Protein 6VJV (pdb70)

B-factor: mean 33.98, std 18.19, range [11.18, 108.9]

Radius of gyration: 18.55 Å; Cα contacts (8 Å, |Δi|>4): 510; chains: 2; bounding box: 30×31×53 Å

Structure (mmCIF, N/CA/C/O backbone):
data_6VJV
#
_entry.id   6VJV
#
_cell.length_a   52.619
_cell.length_b   31.446
_cell.length_c   61.288
_cell.angle_alpha   90.000
_cell.angle_beta   92.480
_cell.angle_gamma   90.000
#
_symmetry.space_group_name_H-M   'P 1 21 1'
#
loop_
_entity.id
_entity.type
_entity.pdbx_description
1 polymer Ferredoxin
2 non-polymer 'FE2/S2 (INORGANIC) CLUSTER'
3 non-polymer 'ACETATE ION'
4 non-polymer 'ZINC ION'
5 water water
#
loop_
_atom_site.group_PDB
_atom_site.id
_atom_site.type_symbol
_atom_site.label_atom_id
_atom_site.label_alt_id
_atom_site.label_comp_id
_atom_site.label_asym_id
_atom_site.label_entity_id
_atom_site.label_seq_id
_atom_site.pdbx_PDB_ins_code
_atom_site.Cartn_x
_atom_site.Cartn_y
_atom_site.Cartn_z
_atom_site.occupancy
_atom_site.B_iso_or_equiv
_atom_site.auth_seq_id
_atom_site.auth_comp_id
_atom_site.auth_asym_id
_atom_site.auth_atom_id
_atom_site.pdbx_PDB_model_num
ATOM 1 N N . ALA A 1 1 ? 31.050 9.558 -2.135 1.00 28.61 2 ALA A N 1
ATOM 2 C CA . ALA A 1 1 ? 29.778 9.178 -1.576 1.00 29.48 2 ALA A CA 1
ATOM 3 C C . ALA A 1 1 ? 29.328 10.190 -0.530 1.00 22.69 2 ALA A C 1
ATOM 4 O O . ALA A 1 1 ? 30.158 10.997 0.024 1.00 23.91 2 ALA A O 1
ATOM 10 N N . TYR A 1 2 ? 27.996 10.194 -0.235 1.00 17.80 3 TYR A N 1
ATOM 11 C CA . TYR A 1 2 ? 27.410 11.151 0.663 1.00 17.10 3 TYR A CA 1
ATOM 12 C C . TYR A 1 2 ? 26.766 10.433 1.844 1.00 18.37 3 TYR A C 1
ATOM 13 O O . TYR A 1 2 ? 26.282 9.315 1.704 1.00 18.36 3 TYR A O 1
ATOM 31 N N . SER A 1 3 ? 26.780 11.092 3.001 1.00 14.40 4 SER A N 1
ATOM 32 C CA . SER A 1 3 ? 26.136 10.649 4.235 1.00 17.17 4 SER A CA 1
ATOM 33 C C . SER A 1 3 ? 24.729 11.212 4.291 1.00 16.06 4 SER A C 1
ATOM 34 O O . SER A 1 3 ? 24.550 12.433 4.453 1.00 20.40 4 SER A O 1
ATOM 42 N N . ILE A 1 4 ? 23.758 10.328 4.326 1.00 16.49 5 ILE A N 1
ATOM 43 C CA . ILE A 1 4 ? 22.340 10.700 4.438 1.00 14.63 5 ILE A CA 1
ATOM 44 C C . ILE A 1 4 ? 21.834 10.312 5.820 1.00 14.20 5 ILE A C 1
ATOM 45 O O . ILE A 1 4 ? 21.764 9.108 6.142 1.00 16.35 5 ILE A O 1
ATOM 61 N N . THR A 1 5 ? 21.609 11.314 6.643 1.00 12.04 6 THR A N 1
ATOM 62 C CA . THR A 1 5 ? 21.069 11.096 7.983 1.00 12.33 6 THR A CA 1
ATOM 63 C C . THR A 1 5 ? 19.564 11.049 7.857 1.00 15.67 6 THR A C 1
ATOM 64 O O . THR A 1 5 ? 18.946 12.046 7.549 1.00 15.49 6 THR A O 1
ATOM 75 N N . LEU A 1 6 ? 18.975 9.887 8.096 1.00 14.03 7 LEU A N 1
ATOM 76 C CA . LEU A 1 6 ? 17.547 9.691 8.020 1.00 12.22 7 LEU A CA 1
ATOM 77 C C . LEU A 1 6 ? 16.967 9.726 9.413 1.00 17.66 7 LEU A C 1
ATOM 78 O O . LEU A 1 6 ? 17.399 8.960 10.249 1.00 17.44 7 LEU A O 1
ATOM 94 N N . ARG A 1 7 ? 16.009 10.629 9.660 1.00 14.33 8 ARG A N 1
ATOM 95 C CA . ARG A 1 7 ? 15.386 10.799 10.932 1.00 12.75 8 ARG A CA 1
ATOM 96 C C . ARG A 1 7 ? 13.878 10.501 10.797 1.00 16.06 8 ARG A C 1
ATOM 97 O O . ARG A 1 7 ? 13.274 11.007 9.850 1.00 15.79 8 ARG A O 1
ATOM 118 N N . SER A 1 8 ? 13.353 9.710 11.669 1.00 14.38 9 SER A N 1
ATOM 119 C CA . SER A 1 8 ? 11.953 9.392 11.627 1.00 13.15 9 SER A CA 1
ATOM 120 C C . SER A 1 8 ? 11.171 10.220 12.633 1.00 15.14 9 SER A C 1
ATOM 121 O O . SER A 1 8 ? 11.720 10.648 13.668 1.00 17.56 9 SER A O 1
ATOM 129 N N . PRO A 1 9 ? 9.838 10.321 12.463 1.00 16.34 10 PRO A N 1
ATOM 130 C CA . PRO A 1 9 ? 9.061 11.092 13.462 1.00 15.61 10 PRO A CA 1
ATOM 131 C C . PRO A 1 9 ? 9.045 10.453 14.835 1.00 16.65 10 PRO A C 1
ATOM 132 O O . PRO A 1 9 ? 8.671 11.128 15.787 1.00 21.31 10 PRO A O 1
ATOM 143 N N . ASP A 1 10 ? 9.290 9.152 14.938 1.00 17.39 11 ASP A N 1
ATOM 144 C CA . ASP A 1 10 ? 9.408 8.445 16.212 1.00 19.49 11 ASP A CA 1
ATOM 145 C C . ASP A 1 10 ? 10.829 8.520 16.801 1.00 19.77 11 ASP A C 1
ATOM 146 O O . ASP A 1 10 ? 11.107 7.846 17.818 1.00 21.90 11 ASP A O 1
ATOM 155 N N . GLY A 1 11 ? 11.698 9.318 16.216 1.00 17.34 12 GLY A N 1
ATOM 156 C CA . GLY A 1 11 ? 12.963 9.579 16.895 1.00 19.73 12 GLY A CA 1
ATOM 157 C C . GLY A 1 11 ? 14.111 8.666 16.529 1.00 22.68 12 GLY A C 1
ATOM 158 O O . GLY A 1 11 ? 15.177 8.720 17.176 1.00 20.97 12 GLY A O 1
ATOM 162 N N . ALA A 1 12 ? 13.921 7.780 15.566 1.00 17.14 13 ALA A N 1
ATOM 163 C CA . ALA A 1 12 ? 15.034 6.968 15.095 1.00 18.80 13 ALA A CA 1
ATOM 164 C C . ALA A 1 12 ? 15.941 7.808 14.211 1.00 15.75 13 ALA A C 1
ATOM 165 O O . ALA A 1 12 ? 15.488 8.697 13.466 1.00 19.42 13 ALA A O 1
ATOM 172 N N . GLU A 1 13 ? 17.223 7.510 14.252 1.00 17.19 14 GLU A N 1
ATOM 173 C CA . GLU A 1 13 ? 18.180 8.166 13.359 1.00 16.03 14 GLU A CA 1
ATOM 174 C C . GLU A 1 13 ? 19.185 7.128 12.863 1.00 15.69 14 GLU A C 1
ATOM 175 O O . GLU A 1 13 ? 19.706 6.328 13.645 1.00 21.57 14 GLU A O 1
ATOM 187 N N . GLU A 1 14 ? 19.367 7.117 11.556 1.00 15.44 15 GLU A N 1
ATOM 188 C CA . GLU A 1 14 ? 20.296 6.172 10.923 1.00 16.68 15 GLU A CA 1
ATOM 189 C C . GLU A 1 14 ? 21.041 6.958 9.859 1.00 18.98 15 GLU A C 1
ATOM 190 O O . GLU A 1 14 ? 20.418 7.719 9.115 1.00 20.56 15 GLU A O 1
ATOM 202 N N . VAL A 1 15 ? 22.341 6.695 9.696 1.00 17.13 16 VAL A N 1
ATOM 203 C CA . VAL A 1 15 ? 23.133 7.291 8.614 1.00 16.24 16 VAL A CA 1
ATOM 204 C C . VAL A 1 15 ? 23.416 6.248 7.542 1.00 20.94 16 VAL A C 1
ATOM 205 O O . VAL A 1 15 ? 23.952 5.171 7.821 1.00 22.17 16 VAL A O 1
ATOM 218 N N . VAL A 1 16 ? 22.984 6.562 6.323 1.00 17.81 17 VAL A N 1
ATOM 219 C CA . VAL A 1 16 ? 23.085 5.685 5.171 1.00 17.20 17 VAL A CA 1
ATOM 220 C C . VAL A 1 16 ? 24.039 6.343 4.187 1.00 16.37 17 VAL A C 1
ATOM 221 O O . VAL A 1 16 ? 23.964 7.565 3.967 1.00 16.29 17 VAL A O 1
ATOM 234 N N . GLN A 1 17 ? 24.942 5.543 3.628 1.00 16.90 18 GLN A N 1
ATOM 235 C CA . GLN A 1 17 ? 25.856 6.063 2.621 1.00 13.54 18 GLN A CA 1
ATOM 236 C C . GLN A 1 17 ? 25.175 5.896 1.265 1.00 11.71 18 GLN A C 1
ATOM 237 O O . GLN A 1 17 ? 24.595 4.847 0.988 1.00 13.39 18 GLN A O 1
ATOM 251 N N . CYS A 1 18 ? 25.326 6.897 0.397 1.00 14.57 19 CYS A N 1
ATOM 252 C CA . CYS A 1 18 ? 24.675 6.848 -0.907 1.00 14.22 19 CYS A CA 1
ATOM 253 C C . CYS A 1 18 ? 25.466 7.632 -1.944 1.00 14.24 19 CYS A C 1
ATOM 254 O O . CYS A 1 18 ? 25.873 8.762 -1.691 1.00 15.42 19 CYS A O 1
ATOM 262 N N . GLU A 1 19 ? 25.575 7.098 -3.159 1.00 16.71 20 GLU A N 1
ATOM 263 C CA . GLU A 1 19 ? 26.306 7.762 -4.206 1.00 18.66 20 GLU A CA 1
ATOM 264 C C . GLU A 1 19 ? 25.440 8.772 -4.952 1.00 18.74 20 GLU A C 1
ATOM 265 O O . GLU A 1 19 ? 24.185 8.727 -4.864 1.00 17.50 20 GLU A O 1
ATOM 277 N N A GLU A 1 20 ? 26.128 9.641 -5.709 0.42 20.87 21 GLU A N 1
ATOM 278 N N B GLU A 1 20 ? 26.102 9.662 -5.704 0.58 20.86 21 GLU A N 1
ATOM 279 C CA A GLU A 1 20 ? 25.497 10.741 -6.455 0.42 22.06 21 GLU A CA 1
ATOM 280 C CA B GLU A 1 20 ? 25.375 10.759 -6.380 0.58 21.90 21 GLU A CA 1
ATOM 281 C C A GLU A 1 20 ? 24.441 10.237 -7.441 0.42 22.32 21 GLU A C 1
ATOM 282 C C B GLU A 1 20 ? 24.425 10.249 -7.470 0.58 22.49 21 GLU A C 1
ATOM 283 O O A GLU A 1 20 ? 23.472 10.954 -7.744 0.42 22.39 21 GLU A O 1
ATOM 284 O O B GLU A 1 20 ? 23.515 10.989 -7.878 0.58 22.50 21 GLU A O 1
ATOM 307 N N . ASP A 1 21 ? 24.615 9.031 -7.962 1.00 20.85 22 ASP A N 1
ATOM 308 C CA . ASP A 1 21 ? 23.748 8.485 -8.997 1.00 20.92 22 ASP A CA 1
ATOM 309 C C . ASP A 1 21 ? 22.927 7.323 -8.468 1.00 18.88 22 ASP A C 1
ATOM 310 O O . ASP A 1 21 ? 22.444 6.490 -9.262 1.00 20.66 22 ASP A O 1
ATOM 319 N N . GLN A 1 22 ? 22.740 7.260 -7.136 1.00 17.27 23 GLN A N 1
ATOM 320 C CA . GLN A 1 22 ? 22.064 6.186 -6.478 1.00 15.81 23 GLN A CA 1
ATOM 321 C C . GLN A 1 22 ? 20.817 6.762 -5.776 1.00 15.04 23 GLN A C 1
ATOM 322 O O . GLN A 1 22 ? 20.892 7.834 -5.184 1.00 15.21 23 GLN A O 1
ATOM 336 N N . TYR A 1 23 ? 19.714 6.037 -5.857 1.00 14.66 24 TYR A N 1
ATOM 337 C CA . TYR A 1 23 ? 18.496 6.541 -5.224 1.00 14.40 24 TYR A CA 1
ATOM 338 C C . TYR A 1 23 ? 18.530 6.396 -3.716 1.00 13.56 24 TYR A C 1
ATOM 339 O O . TYR A 1 23 ? 19.008 5.370 -3.179 1.00 13.08 24 TYR A O 1
ATOM 357 N N . ILE A 1 24 ? 18.028 7.423 -3.055 1.00 14.99 25 ILE A N 1
ATOM 358 C CA . ILE A 1 24 ? 18.028 7.447 -1.573 1.00 13.61 25 ILE A CA 1
ATOM 359 C C . ILE A 1 24 ? 17.300 6.230 -1.013 1.00 14.71 25 ILE A C 1
ATOM 360 O O . ILE A 1 24 ? 17.769 5.565 -0.100 1.00 14.27 25 ILE A O 1
ATOM 376 N N . LEU A 1 25 ? 16.064 5.948 -1.510 1.00 14.43 26 LEU A N 1
ATOM 377 C CA . LEU A 1 25 ? 15.335 4.797 -0.995 1.00 14.64 26 LEU A CA 1
ATOM 378 C C . LEU A 1 25 ? 16.075 3.500 -1.173 1.00 13.92 26 LEU A C 1
ATOM 379 O O . LEU A 1 25 ? 16.097 2.668 -0.270 1.00 14.18 26 LEU A O 1
ATOM 395 N N . GLU A 1 26 ? 16.667 3.272 -2.360 1.00 16.50 27 GLU A N 1
ATOM 396 C CA . GLU A 1 26 ? 17.430 2.054 -2.610 1.00 16.84 27 GLU A CA 1
ATOM 397 C C . GLU A 1 26 ? 18.575 1.923 -1.610 1.00 13.34 27 GLU A C 1
ATOM 398 O O . GLU A 1 26 ? 18.796 0.851 -1.054 1.00 14.34 27 GLU A O 1
ATOM 410 N N . ALA A 1 27 ? 19.261 3.015 -1.358 1.00 13.94 28 ALA A N 1
ATOM 411 C CA . ALA A 1 27 ? 20.393 2.986 -0.426 1.00 14.30 28 ALA A CA 1
ATOM 412 C C . ALA A 1 27 ? 19.924 2.643 0.971 1.00 17.56 28 ALA A C 1
ATOM 413 O O . ALA A 1 27 ? 20.536 1.812 1.660 1.00 18.52 28 ALA A O 1
ATOM 420 N N . ALA A 1 28 ? 18.833 3.246 1.397 1.00 18.92 29 ALA A N 1
ATOM 421 C CA . ALA A 1 28 ? 18.249 2.991 2.727 1.00 14.77 29 ALA A CA 1
ATOM 422 C C . ALA A 1 28 ? 17.847 1.547 2.872 1.00 15.73 29 ALA A C 1
ATOM 423 O O . ALA A 1 28 ? 18.031 0.942 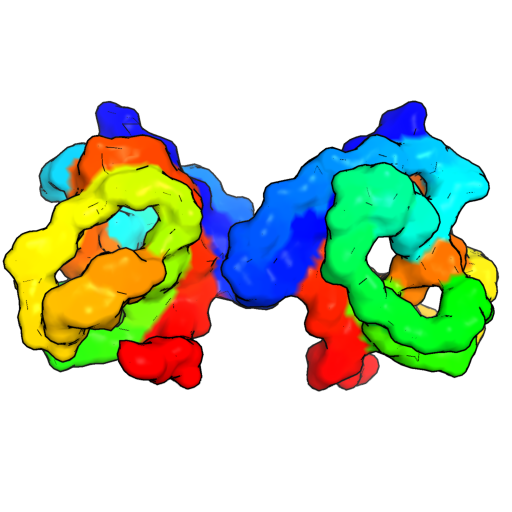3.926 1.00 18.52 29 ALA A O 1
ATOM 430 N N . GLU A 1 29 ? 17.189 0.992 1.832 1.00 15.86 30 GLU A N 1
ATOM 431 C CA . GLU A 1 29 ? 16.752 -0.395 1.871 1.00 17.52 30 GLU A CA 1
ATOM 432 C C . GLU A 1 29 ? 17.922 -1.377 1.904 1.00 20.74 30 GLU A C 1
ATOM 433 O O . GLU A 1 29 ? 17.836 -2.365 2.629 1.00 20.67 30 GLU A O 1
ATOM 445 N N . ASP A 1 30 ? 19.022 -1.075 1.180 1.00 16.90 31 ASP A N 1
ATOM 446 C CA . ASP A 1 30 ? 20.253 -1.875 1.283 1.00 16.97 31 ASP A CA 1
ATOM 447 C C . ASP A 1 30 ? 20.722 -1.947 2.727 1.00 18.40 31 ASP A C 1
ATOM 448 O O . ASP A 1 30 ? 21.177 -3.006 3.189 1.00 23.26 31 ASP A O 1
ATOM 457 N N . ALA A 1 31 ? 20.640 -0.820 3.433 1.00 18.82 32 ALA A N 1
ATOM 458 C CA . ALA A 1 31 ? 21.031 -0.694 4.837 1.00 20.03 32 ALA A CA 1
ATOM 459 C C . ALA A 1 31 ? 20.061 -1.320 5.786 1.00 24.47 32 ALA A C 1
ATOM 460 O O . ALA A 1 31 ? 20.308 -1.303 7.008 1.00 26.41 32 ALA A O 1
ATOM 467 N N . GLY A 1 32 ? 18.969 -1.887 5.278 1.00 21.54 33 GLY A N 1
ATOM 468 C CA . GLY A 1 32 ? 18.060 -2.651 6.084 1.00 26.13 33 GLY A CA 1
ATOM 469 C C . GLY A 1 32 ? 16.916 -1.853 6.683 1.00 25.09 33 GLY A C 1
ATOM 470 O O . GLY A 1 32 ? 16.253 -2.329 7.615 1.00 30.26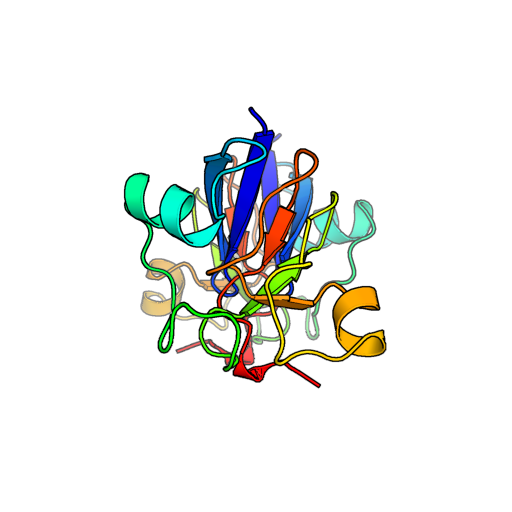 33 GLY A O 1
ATOM 474 N N . LEU A 1 33 ? 16.688 -0.640 6.220 1.00 20.55 34 LEU A N 1
ATOM 475 C CA . LEU A 1 33 ? 15.717 0.221 6.846 1.00 25.00 34 LEU A CA 1
ATOM 476 C C . LEU A 1 33 ? 14.348 -0.047 6.262 1.00 22.01 34 LEU A C 1
ATOM 477 O O . LEU A 1 33 ? 14.223 -0.364 5.066 1.00 25.54 34 LEU A O 1
ATOM 493 N N . ASP A 1 34 ? 13.334 0.141 7.087 1.00 24.05 35 ASP A N 1
ATOM 494 C CA . ASP A 1 34 ? 11.919 -0.050 6.731 1.00 26.13 35 ASP A CA 1
ATOM 495 C C . ASP A 1 34 ? 11.396 1.334 6.342 1.00 26.60 35 ASP A C 1
ATOM 496 O O . ASP A 1 34 ? 11.182 2.182 7.202 1.00 34.60 35 ASP A O 1
ATOM 505 N N . MET A 1 35 ? 11.250 1.573 5.045 1.00 25.93 36 MET A N 1
ATOM 506 C CA . MET A 1 35 ? 10.874 2.864 4.481 1.00 22.31 36 MET A CA 1
ATOM 507 C C . MET A 1 35 ? 9.599 2.691 3.688 1.00 26.77 36 MET A C 1
ATOM 508 O O . MET A 1 35 ? 9.465 1.673 3.024 1.00 23.91 36 MET A O 1
ATOM 522 N N . PRO A 1 36 ? 8.680 3.684 3.702 1.00 20.07 37 PRO A N 1
ATOM 523 C CA . PRO A 1 36 ? 7.433 3.585 2.924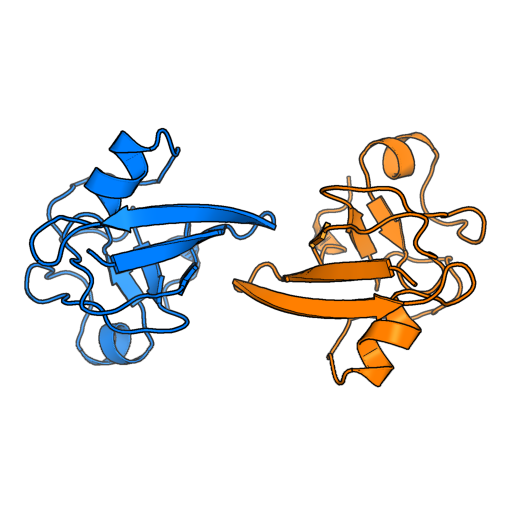 1.00 23.41 37 PRO A CA 1
ATOM 524 C C . PRO A 1 36 ? 7.674 3.838 1.435 1.00 20.74 37 PRO A C 1
ATOM 525 O O . PRO A 1 36 ? 8.546 4.601 1.045 1.00 16.90 37 PRO A O 1
ATOM 536 N N . SER A 1 37 ? 6.888 3.127 0.606 1.00 19.54 38 SER A N 1
ATOM 537 C CA . SER A 1 37 ? 6.899 3.371 -0.825 1.00 18.63 38 SER A CA 1
ATOM 538 C C . SER A 1 37 ? 5.684 2.675 -1.403 1.00 20.58 38 SER A C 1
ATOM 539 O O . SER A 1 37 ? 5.056 1.822 -0.759 1.00 22.77 38 SER A O 1
ATOM 547 N N . SER A 1 38 ? 5.404 3.032 -2.650 1.00 20.30 39 SER A N 1
ATOM 548 C CA . SER A 1 38 ? 4.391 2.361 -3.436 1.00 25.41 39 SER A CA 1
ATOM 549 C C . SER A 1 38 ? 4.836 2.275 -4.894 1.00 22.68 39 SER A C 1
ATOM 550 O O . SER A 1 38 ? 5.345 1.225 -5.327 1.00 26.18 39 SER A O 1
ATOM 558 N N . CYS A 1 39 ? 4.651 3.349 -5.675 1.00 22.05 40 CYS A N 1
ATOM 559 C CA . CYS A 1 39 ? 4.882 3.255 -7.132 1.00 24.53 40 CYS A CA 1
ATOM 560 C C . CYS A 1 39 ? 6.362 3.117 -7.493 1.00 22.55 40 CYS A C 1
ATOM 561 O O . CYS A 1 39 ? 6.696 2.563 -8.554 1.00 24.32 40 CYS A O 1
ATOM 568 N N . ARG A 1 40 ? 7.242 3.575 -6.611 1.00 20.52 41 ARG A N 1
ATOM 569 C CA . ARG A 1 40 ? 8.714 3.620 -6.851 1.00 21.39 41 ARG A CA 1
ATOM 570 C C . ARG A 1 40 ? 9.110 4.319 -8.152 1.00 23.54 41 ARG A C 1
ATOM 571 O O . ARG A 1 40 ? 10.208 4.081 -8.695 1.00 25.18 41 ARG A O 1
ATOM 592 N N . ALA A 1 41 ? 8.248 5.210 -8.644 1.00 21.22 42 ALA A N 1
ATOM 593 C CA . ALA A 1 41 ? 8.474 5.870 -9.918 1.00 22.95 42 ALA A CA 1
ATOM 594 C C . ALA A 1 41 ? 8.386 7.388 -9.835 1.00 22.30 42 ALA A C 1
ATOM 595 O O . ALA A 1 41 ? 8.319 8.036 -10.896 1.00 27.13 42 ALA A O 1
ATOM 602 N N . GLY A 1 42 ? 8.254 7.952 -8.672 1.00 20.30 43 GLY A N 1
ATOM 603 C CA . GLY A 1 42 ? 8.153 9.398 -8.543 1.00 19.92 43 GLY A CA 1
ATOM 604 C C . GLY A 1 42 ? 6.819 10.004 -8.854 1.00 24.60 43 GLY A C 1
ATOM 605 O O . GLY A 1 42 ? 6.762 11.219 -9.088 1.00 24.13 43 GLY A O 1
ATOM 609 N N . ALA A 1 43 ? 5.756 9.182 -8.903 1.00 22.53 44 ALA A N 1
ATOM 610 C CA . ALA A 1 43 ? 4.425 9.593 -9.297 1.00 25.04 44 ALA A CA 1
ATOM 611 C C . ALA A 1 43 ? 3.374 9.444 -8.193 1.00 24.57 44 ALA A C 1
ATOM 612 O O . ALA A 1 43 ? 2.182 9.464 -8.490 1.00 27.15 44 ALA A O 1
ATOM 619 N N . CYS A 1 44 ? 3.769 9.264 -6.940 1.00 21.98 45 CYS A N 1
ATOM 620 C CA . CYS A 1 44 ? 2.815 9.254 -5.862 1.00 22.52 45 CYS A CA 1
ATOM 621 C C . CYS A 1 44 ? 3.461 10.015 -4.716 1.00 24.31 45 CYS A C 1
ATOM 622 O O . CYS A 1 44 ? 4.372 10.829 -4.918 1.00 23.46 45 CYS A O 1
ATOM 629 N N . SER A 1 45 ? 2.959 9.840 -3.513 1.00 24.15 46 SER A N 1
ATOM 630 C CA . SER A 1 45 ? 3.621 10.502 -2.396 1.00 24.29 46 SER A CA 1
ATOM 631 C C . SER A 1 45 ? 4.079 9.547 -1.317 1.00 22.89 46 SER A C 1
ATOM 632 O O . SER A 1 45 ? 4.448 10.013 -0.242 1.00 18.67 46 SER A O 1
ATOM 640 N N . ALA A 1 46 ? 4.025 8.248 -1.555 1.00 17.32 47 ALA A N 1
ATOM 641 C CA . ALA A 1 46 ? 4.127 7.277 -0.452 1.00 17.56 47 ALA A CA 1
ATOM 642 C C . ALA A 1 46 ? 5.530 7.272 0.186 1.00 16.63 47 ALA A C 1
ATOM 643 O O . ALA A 1 46 ? 5.637 7.118 1.432 1.00 16.17 47 ALA A O 1
ATOM 650 N N . CYS A 1 47 ? 6.546 7.589 -0.572 1.00 17.03 48 CYS A N 1
ATOM 651 C CA . CYS A 1 47 ? 7.918 7.522 -0.082 1.00 13.28 48 CYS A CA 1
ATOM 652 C C . CYS A 1 47 ? 8.403 8.858 0.433 1.00 15.75 48 CYS A C 1
ATOM 653 O O . CYS A 1 47 ? 9.615 9.026 0.714 1.00 14.43 48 CYS A O 1
ATOM 660 N N . LEU A 1 48 ? 7.534 9.826 0.552 1.00 12.54 49 LEU A N 1
ATOM 661 C CA . LEU A 1 48 ? 7.910 11.222 0.810 1.00 12.99 49 LEU A CA 1
ATOM 662 C C . LEU A 1 48 ? 8.802 11.333 2.050 1.00 11.33 49 LEU A C 1
ATOM 663 O O . LEU A 1 48 ? 8.467 10.819 3.136 1.00 13.81 49 LEU A O 1
ATOM 679 N N . GLY A 1 49 ? 9.862 12.133 1.870 1.00 13.45 50 GLY A N 1
ATOM 680 C CA . GLY A 1 49 ? 10.594 12.699 3.008 1.00 13.25 50 GLY A CA 1
ATOM 681 C C . GLY A 1 49 ? 10.704 14.194 2.863 1.00 11.18 50 GLY A C 1
ATOM 682 O O . GLY A 1 49 ? 10.225 14.800 1.907 1.00 15.74 50 GLY A O 1
ATOM 686 N N . LYS A 1 50 ? 11.302 14.824 3.910 1.00 15.23 51 LYS A N 1
ATOM 687 C CA . LYS A 1 50 ? 11.521 16.261 3.917 1.00 14.81 51 LYS A CA 1
ATOM 688 C C . LYS A 1 50 ? 13.029 16.467 4.109 1.00 15.47 51 LYS A C 1
ATOM 689 O O . LYS A 1 50 ? 13.607 16.017 5.111 1.00 17.04 51 LYS A O 1
ATOM 708 N N . VAL A 1 51 ? 13.629 17.164 3.168 1.00 14.22 52 VAL A N 1
ATOM 709 C CA . VAL A 1 51 ? 15.078 17.479 3.290 1.00 16.04 52 VAL A CA 1
ATOM 710 C C . VAL A 1 51 ? 15.212 18.647 4.249 1.00 15.90 52 VAL A C 1
ATOM 711 O O . VAL A 1 51 ? 14.781 19.754 3.938 1.00 17.57 52 VAL A O 1
ATOM 724 N N . LEU A 1 52 ? 15.869 18.417 5.385 1.00 13.58 53 LEU A N 1
ATOM 725 C CA . LEU A 1 52 ? 16.077 19.423 6.391 1.00 17.05 53 LEU A CA 1
ATOM 726 C C . LEU A 1 52 ? 17.416 20.141 6.267 1.00 18.84 53 LEU A C 1
ATOM 727 O O . LEU A 1 52 ? 17.539 21.303 6.687 1.00 20.08 53 LEU A O 1
ATOM 743 N N . GLU A 1 53 ? 18.432 19.466 5.743 1.00 15.88 54 GLU A N 1
ATOM 744 C CA . GLU A 1 53 ? 19.753 19.994 5.484 1.00 19.81 54 GLU A CA 1
ATOM 745 C C . GLU A 1 53 ? 20.346 19.300 4.259 1.00 20.69 54 GLU A C 1
ATOM 746 O O . GLU A 1 53 ? 20.120 18.109 4.054 1.00 16.45 54 GLU A O 1
ATOM 758 N N . GLY A 1 54 ? 21.199 20.019 3.535 1.00 22.93 55 GLY A N 1
ATOM 759 C CA . GLY A 1 54 ? 21.852 19.417 2.366 1.00 21.46 55 GLY A CA 1
ATOM 760 C C . GLY A 1 54 ? 21.012 19.648 1.139 1.00 19.11 55 GLY A C 1
ATOM 761 O O . GLY A 1 54 ? 20.085 20.460 1.119 1.00 23.03 55 GLY A O 1
ATOM 765 N N A SER A 1 55 ? 21.371 18.941 0.071 0.43 18.13 56 SER A N 1
ATOM 766 N N B SER A 1 55 ? 21.347 18.906 0.089 0.57 17.76 56 SER A N 1
ATOM 767 C CA A SER A 1 55 ? 20.822 19.191 -1.257 0.43 19.19 56 SER A CA 1
ATOM 768 C CA B SER A 1 55 ? 20.850 19.156 -1.259 0.57 19.26 56 SER A CA 1
ATOM 769 C C A SER A 1 55 ? 20.571 17.860 -1.954 0.43 20.07 56 SER A C 1
ATOM 770 C C B SER A 1 55 ? 20.554 17.820 -1.917 0.57 20.56 56 SER A C 1
ATOM 771 O O A SER A 1 55 ? 21.415 16.955 -1.884 0.43 18.89 56 SER A O 1
ATOM 772 O O B SER A 1 55 ? 21.347 16.872 -1.777 0.57 18.53 56 SER A O 1
ATOM 787 N N . VAL A 1 56 ? 19.400 17.738 -2.623 1.00 19.46 57 VAL A N 1
ATOM 788 C CA . VAL A 1 56 ? 19.039 16.499 -3.336 1.00 17.98 57 VAL A CA 1
ATOM 789 C C . VAL A 1 56 ? 18.623 16.834 -4.758 1.00 17.87 57 VAL A C 1
ATOM 790 O O . VAL A 1 56 ? 18.174 17.950 -5.057 1.00 21.02 57 VAL A O 1
ATOM 803 N N . ASN A 1 57 ? 18.864 15.875 -5.660 1.00 17.87 58 ASN A N 1
ATOM 804 C CA . ASN A 1 57 ? 18.462 15.967 -7.085 1.00 19.27 58 ASN A CA 1
ATOM 805 C C . ASN A 1 57 ? 17.082 15.317 -7.206 1.00 20.65 58 ASN A C 1
ATOM 806 O O . ASN A 1 57 ? 16.975 14.101 -7.113 1.00 18.06 58 ASN A O 1
ATOM 817 N N . ASN A 1 58 ? 16.042 16.109 -7.501 1.00 17.67 59 ASN A N 1
ATOM 818 C CA . ASN A 1 58 ? 14.684 15.603 -7.649 1.00 18.11 59 ASN A CA 1
ATOM 819 C C . ASN A 1 58 ? 14.240 15.546 -9.106 1.00 20.05 59 ASN A C 1
ATOM 820 O O . ASN A 1 58 ? 13.040 15.463 -9.350 1.00 21.04 59 ASN A O 1
ATOM 831 N N . GLU A 1 59 ? 15.186 15.557 -10.048 1.00 19.98 60 GLU 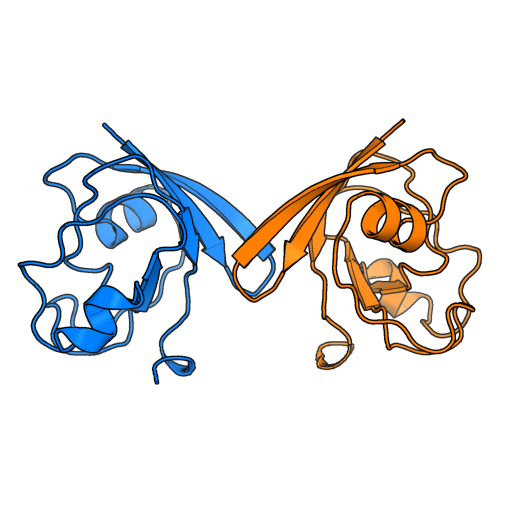A N 1
ATOM 832 C CA . GLU A 1 59 ? 14.794 15.757 -11.458 1.00 20.76 60 GLU A CA 1
ATOM 833 C C . GLU A 1 59 ? 13.951 14.630 -11.996 1.00 28.12 60 GLU A C 1
ATOM 834 O O . GLU A 1 59 ? 13.189 14.859 -12.961 1.00 27.89 60 GLU A O 1
ATOM 846 N N . GLU A 1 60 ? 14.033 13.429 -11.412 1.00 21.40 61 GLU A N 1
ATOM 847 C CA . GLU A 1 60 ? 13.302 12.294 -11.975 1.00 22.73 61 GLU A CA 1
ATOM 848 C C . GLU A 1 60 ? 11.851 12.225 -11.492 1.00 22.21 61 GLU A C 1
ATOM 849 O O . GLU A 1 60 ? 11.061 11.446 -12.048 1.00 27.23 61 GLU A O 1
ATOM 861 N N . GLN A 1 61 ? 11.459 13.038 -10.544 1.00 19.27 62 GLN A N 1
ATOM 862 C CA . GLN A 1 61 ? 10.133 12.924 -9.939 1.00 17.98 62 GLN A CA 1
ATOM 863 C C . GLN A 1 61 ? 9.166 13.760 -10.761 1.00 23.82 62 GLN A C 1
ATOM 864 O O . GLN A 1 61 ? 9.575 14.606 -11.543 1.00 23.53 62 GLN A O 1
ATOM 878 N N . SER A 1 62 ? 7.865 13.494 -10.581 1.00 20.73 63 SER A N 1
ATOM 879 C CA . SER A 1 62 ? 6.854 14.212 -11.316 1.00 22.72 63 SER A CA 1
ATOM 880 C C . SER A 1 62 ? 5.654 14.636 -10.461 1.00 26.38 63 SER A C 1
ATOM 881 O O . SER A 1 62 ? 4.881 15.468 -10.915 1.00 29.74 63 SER A O 1
ATOM 889 N N . PHE A 1 63 ? 5.480 14.134 -9.252 1.00 18.93 64 PHE A N 1
ATOM 890 C CA . PHE A 1 63 ? 4.258 14.373 -8.505 1.00 18.98 64 PHE A CA 1
ATOM 891 C C . PHE A 1 63 ? 4.234 15.715 -7.795 1.00 20.66 64 PHE A C 1
ATOM 892 O O . PHE A 1 63 ? 3.178 16.377 -7.720 1.00 22.63 64 PHE A O 1
ATOM 909 N N . LEU A 1 64 ? 5.364 16.107 -7.206 1.00 21.20 65 LEU A N 1
ATOM 910 C CA . LEU A 1 64 ? 5.475 17.360 -6.485 1.00 20.62 65 LEU A CA 1
ATOM 911 C C . LEU A 1 64 ? 5.672 18.504 -7.479 1.00 21.46 65 LEU A C 1
ATOM 912 O O . LEU A 1 64 ? 6.310 18.347 -8.534 1.00 20.26 65 LEU A O 1
ATOM 928 N N . ASP A 1 65 ? 5.146 19.665 -7.125 1.00 19.26 66 ASP A N 1
ATOM 929 C CA . ASP A 1 65 ? 5.318 20.842 -7.959 1.00 22.58 66 ASP A CA 1
ATOM 930 C C . ASP A 1 65 ? 6.541 21.629 -7.462 1.00 19.68 66 ASP A C 1
ATOM 931 O O . ASP A 1 65 ? 7.153 21.301 -6.425 1.00 18.49 66 ASP A O 1
ATOM 940 N N . ASP A 1 66 ? 6.800 22.748 -8.140 1.00 25.06 67 ASP A N 1
ATOM 941 C CA . ASP A 1 66 ? 8.044 23.467 -7.887 1.00 26.97 67 ASP A CA 1
ATOM 942 C C . ASP A 1 66 ? 8.064 24.078 -6.489 1.00 31.04 67 ASP A C 1
ATOM 943 O O . ASP A 1 66 ? 9.103 24.022 -5.804 1.00 25.11 67 ASP A O 1
ATOM 952 N N . ASP A 1 67 ? 6.921 24.562 -5.992 1.00 24.81 68 ASP A N 1
ATOM 953 C CA . ASP A 1 67 ? 6.899 25.171 -4.662 1.00 25.50 68 ASP A CA 1
ATOM 954 C C . ASP A 1 67 ? 7.065 24.097 -3.577 1.00 23.70 68 ASP A C 1
ATOM 955 O O . ASP A 1 67 ? 7.702 24.352 -2.551 1.00 23.14 68 ASP A O 1
ATOM 964 N N . GLN A 1 68 ? 6.543 22.881 -3.815 1.00 20.89 69 GLN A N 1
ATOM 965 C CA . GLN A 1 68 ? 6.709 21.804 -2.841 1.00 18.95 69 GLN A CA 1
ATOM 966 C C . GLN A 1 68 ? 8.176 21.396 -2.782 1.00 19.40 69 GLN A C 1
ATOM 967 O O . GLN A 1 68 ? 8.742 21.183 -1.682 1.00 18.98 69 GLN A O 1
ATOM 981 N N . LEU A 1 69 ? 8.807 21.279 -3.944 1.00 18.20 70 LEU A N 1
ATOM 982 C CA . LEU A 1 69 ? 10.231 20.937 -3.970 1.00 18.93 70 LEU A CA 1
ATOM 983 C C . LEU A 1 69 ? 11.028 21.988 -3.235 1.00 18.90 70 LEU A C 1
ATOM 984 O O . LEU A 1 69 ? 11.958 21.656 -2.500 1.00 22.21 70 LEU A O 1
ATOM 1000 N N . GLU A 1 70 ? 10.709 23.251 -3.430 1.00 21.01 71 GLU A N 1
ATOM 1001 C CA . GLU A 1 70 ? 11.449 24.319 -2.758 1.00 23.71 71 GLU A CA 1
ATOM 1002 C C . GLU A 1 70 ? 11.352 24.222 -1.234 1.00 25.86 71 GLU A C 1
ATOM 1003 O O . GLU A 1 70 ? 12.264 24.659 -0.520 1.00 26.97 71 GLU A O 1
ATOM 1015 N N . GLU A 1 71 ? 10.216 23.771 -0.716 1.00 22.07 72 GLU A N 1
ATOM 1016 C CA . GLU A 1 71 ? 10.044 23.639 0.739 1.00 22.59 72 GLU A CA 1
ATOM 1017 C C . GLU A 1 71 ? 10.873 22.493 1.291 1.00 20.94 72 GLU A C 1
ATOM 1018 O O . GLU A 1 71 ? 11.109 22.447 2.495 1.00 22.00 72 GLU A O 1
ATOM 1030 N N . GLY A 1 72 ? 11.354 21.601 0.441 1.00 19.01 73 GLY A N 1
ATOM 1031 C CA . GLY A 1 72 ? 12.199 20.486 0.862 1.00 17.99 73 GLY A CA 1
ATOM 1032 C C . GLY A 1 72 ? 11.569 19.128 0.701 1.00 16.02 73 GLY A C 1
ATOM 1033 O O . GLY A 1 72 ? 12.179 18.112 1.020 1.00 16.40 73 GLY A O 1
ATOM 1037 N N . TRP A 1 73 ? 10.301 19.065 0.310 1.00 15.45 74 TRP A N 1
ATOM 1038 C CA . TRP A 1 73 ? 9.657 17.806 0.085 1.00 15.23 74 TRP A CA 1
ATOM 1039 C C . TRP A 1 73 ? 10.406 17.063 -1.030 1.00 13.94 74 TRP A C 1
ATOM 1040 O O . TRP A 1 73 ? 10.783 17.648 -2.017 1.00 17.27 74 TRP A O 1
ATOM 1061 N N . SER A 1 74 ? 10.529 15.749 -0.878 1.00 15.98 75 SER A N 1
ATOM 1062 C CA . SER A 1 74 ? 11.315 14.933 -1.793 1.00 15.21 75 SER A CA 1
ATOM 1063 C C . SER A 1 74 ? 10.783 13.509 -1.836 1.00 12.64 75 SER A C 1
ATOM 1064 O O . SER A 1 74 ? 10.518 12.884 -0.814 1.00 14.50 75 SER A O 1
ATOM 1072 N N . LEU A 1 75 ? 10.605 12.976 -3.067 1.00 16.00 76 LEU A N 1
ATOM 1073 C CA . LEU A 1 75 ? 10.194 11.591 -3.237 1.00 13.82 76 LEU A CA 1
ATOM 1074 C C . LEU A 1 75 ? 11.471 10.726 -3.292 1.00 15.34 76 LEU A C 1
ATOM 1075 O O . LEU A 1 75 ? 12.223 10.717 -4.272 1.00 15.63 76 LEU A O 1
ATOM 1091 N N . LEU A 1 76 ? 11.719 10.008 -2.203 1.00 14.06 77 LEU A N 1
ATOM 1092 C CA . LEU A 1 76 ? 13.001 9.369 -2.022 1.00 14.86 77 LEU A CA 1
ATOM 1093 C C . LEU A 1 76 ? 13.218 8.175 -2.938 1.00 14.45 77 LEU A C 1
ATOM 1094 O O . LEU A 1 76 ? 14.347 7.759 -3.121 1.00 15.66 77 LEU A O 1
ATOM 1110 N N . CYS A 1 77 ? 12.152 7.609 -3.540 1.00 15.60 78 CYS A N 1
ATOM 1111 C CA . CYS A 1 77 ? 12.334 6.506 -4.467 1.00 14.43 78 CYS A CA 1
ATOM 1112 C C . CYS A 1 77 ? 13.164 6.898 -5.692 1.00 14.95 78 CYS A C 1
ATOM 1113 O O . CYS A 1 77 ? 13.765 6.003 -6.301 1.00 16.81 78 CYS A O 1
ATOM 1120 N N . VAL A 1 78 ? 13.140 8.176 -6.113 1.00 17.26 79 VAL A N 1
ATOM 1121 C CA . VAL A 1 78 ? 13.874 8.607 -7.302 1.00 17.25 79 VAL A CA 1
ATOM 1122 C C . VAL A 1 78 ? 14.782 9.793 -7.013 1.00 19.38 79 VAL A C 1
ATOM 1123 O O . VAL A 1 78 ? 15.473 10.254 -7.915 1.00 22.15 79 VAL A O 1
ATOM 1136 N N . ALA A 1 79 ? 14.839 10.255 -5.768 1.00 15.37 80 ALA A N 1
ATOM 1137 C CA . ALA A 1 79 ? 15.772 11.295 -5.360 1.00 16.28 80 ALA A CA 1
ATOM 1138 C C . ALA A 1 79 ? 17.197 10.755 -5.277 1.00 18.47 80 ALA A C 1
ATOM 1139 O O . ALA A 1 79 ? 17.415 9.629 -4.839 1.00 15.85 80 ALA A O 1
ATOM 1146 N N . MET A 1 80 ? 18.148 11.595 -5.623 1.00 15.71 81 MET A N 1
ATOM 1147 C CA . MET A 1 80 ? 19.580 11.246 -5.523 1.00 13.96 81 MET A CA 1
ATOM 1148 C C . MET A 1 80 ? 20.281 12.363 -4.751 1.00 16.65 81 MET A C 1
ATOM 1149 O O . MET A 1 80 ? 20.047 13.525 -5.005 1.00 17.13 81 MET A O 1
ATOM 1163 N N . PRO A 1 81 ? 21.175 12.039 -3.850 1.00 13.33 82 PRO A N 1
ATOM 1164 C CA . PRO A 1 81 ? 21.793 13.098 -3.064 1.00 15.03 82 PRO A CA 1
ATOM 1165 C C . PR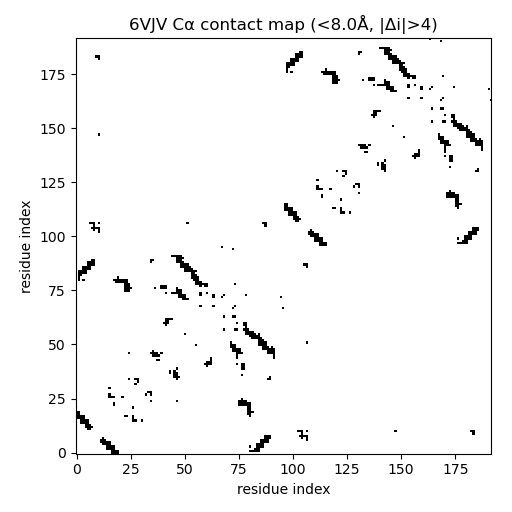O A 1 81 ? 22.794 13.906 -3.852 1.00 18.05 82 PRO A C 1
ATOM 1166 O O . PRO A 1 81 ? 23.502 13.387 -4.750 1.00 16.70 82 PRO A O 1
ATOM 1177 N N . GLN A 1 82 ? 22.929 15.179 -3.464 1.00 16.93 83 GLN A N 1
ATOM 1178 C CA . GLN A 1 82 ? 23.978 16.044 -3.986 1.00 17.13 83 GLN A CA 1
ATOM 1179 C C . GLN A 1 82 ? 24.917 16.564 -2.927 1.00 18.43 83 GLN A C 1
ATOM 1180 O O . GLN A 1 82 ? 25.860 17.302 -3.255 1.00 20.36 83 GLN A O 1
ATOM 1194 N N . SER A 1 83 ? 24.670 16.213 -1.667 1.00 16.97 84 SER A N 1
ATOM 1195 C CA . SER A 1 83 ? 25.573 16.547 -0.570 1.00 17.23 84 SER A CA 1
ATOM 1196 C C . SER A 1 83 ? 25.239 15.584 0.551 1.00 17.96 84 SER A C 1
ATOM 1197 O O . SER A 1 83 ? 24.240 14.834 0.501 1.00 17.32 84 SER A O 1
ATOM 1205 N N . ASP A 1 84 ? 26.012 15.640 1.594 1.00 15.52 85 ASP A N 1
ATOM 1206 C CA . ASP A 1 84 ? 25.538 15.107 2.839 1.00 15.04 85 ASP A CA 1
ATOM 1207 C C . ASP A 1 84 ? 24.211 15.792 3.145 1.00 14.88 85 ASP A C 1
ATOM 1208 O O . ASP A 1 84 ? 24.064 16.999 2.971 1.00 15.71 85 ASP A O 1
ATOM 1217 N N A CYS A 1 85 ? 23.291 15.049 3.740 0.50 15.94 86 CYS A N 1
ATOM 1218 N N B CYS A 1 85 ? 23.253 14.991 3.640 0.50 16.17 86 CYS A N 1
ATOM 1219 C CA A CYS A 1 85 ? 22.015 15.687 4.006 0.50 16.26 86 CYS A CA 1
ATOM 1220 C CA B CYS A 1 85 ? 21.881 15.442 3.853 0.50 14.48 86 CYS A CA 1
ATOM 1221 C C A CYS A 1 85 ? 21.332 15.002 5.171 0.50 13.82 86 CYS A C 1
ATOM 1222 C C B CYS A 1 85 ? 21.350 14.988 5.210 0.50 13.84 86 CYS A C 1
ATOM 1223 O O A CYS A 1 85 ? 21.716 13.905 5.598 0.50 14.23 86 CYS A O 1
ATOM 1224 O O B CYS A 1 85 ? 21.814 13.998 5.788 0.50 13.76 86 CYS A O 1
ATOM 1238 N N . VAL A 1 86 ? 20.326 15.699 5.697 1.00 17.59 87 VAL A N 1
ATOM 1239 C CA . VAL A 1 86 ? 19.449 15.213 6.768 1.00 15.33 87 VAL A CA 1
ATOM 1240 C C . VAL A 1 86 ? 18.044 15.230 6.218 1.00 13.59 87 VAL A C 1
ATOM 1241 O O . VAL A 1 86 ? 17.620 16.261 5.676 1.00 15.09 87 VAL A O 1
ATOM 1254 N N . ILE A 1 87 ? 17.377 14.080 6.277 1.00 12.95 88 ILE A N 1
ATOM 1255 C CA . ILE A 1 87 ? 16.055 13.903 5.681 1.00 13.01 88 ILE A CA 1
ATOM 1256 C C . ILE A 1 87 ? 15.119 13.259 6.708 1.00 13.98 88 ILE A C 1
ATOM 1257 O O . ILE A 1 87 ? 15.448 12.219 7.310 1.00 14.20 88 ILE A O 1
ATOM 1273 N N . LEU A 1 88 ? 13.963 13.879 6.896 1.00 13.59 89 LEU A N 1
ATOM 1274 C CA . LEU A 1 88 ? 12.908 13.386 7.757 1.00 13.51 89 LEU A CA 1
ATOM 1275 C C . LEU A 1 88 ? 11.984 12.438 6.959 1.00 12.86 89 LEU A C 1
ATOM 1276 O O . LEU A 1 88 ? 11.526 12.797 5.883 1.00 14.18 89 LEU A O 1
ATOM 1292 N N . THR A 1 89 ? 11.810 11.255 7.461 1.00 13.30 90 THR A N 1
ATOM 1293 C CA . THR A 1 89 ? 11.107 10.207 6.744 1.00 13.73 90 THR A CA 1
ATOM 1294 C C . THR A 1 89 ? 9.624 10.173 7.171 1.00 13.45 90 THR A C 1
ATOM 1295 O O . THR A 1 89 ? 9.172 10.851 8.103 1.00 14.12 90 THR A O 1
ATOM 1306 N N . GLU A 1 90 ? 8.861 9.321 6.449 1.00 13.45 91 GLU A N 1
ATOM 1307 C CA . GLU A 1 90 ? 7.461 9.023 6.771 1.00 14.21 91 GLU A CA 1
ATOM 1308 C C . GLU A 1 90 ? 6.586 10.284 6.734 1.00 14.27 91 GLU A C 1
ATOM 1309 O O . GLU A 1 90 ? 5.727 10.476 7.594 1.00 17.32 91 GLU A O 1
ATOM 1321 N N . GLN A 1 91 ? 6.742 11.096 5.677 1.00 13.63 92 GLN A N 1
ATOM 1322 C CA . GLN A 1 91 ? 6.174 12.406 5.648 1.00 13.91 92 GLN A CA 1
ATOM 1323 C C . GLN A 1 91 ? 4.912 12.519 4.782 1.00 14.21 92 GLN A C 1
ATOM 1324 O O . GLN A 1 91 ? 4.301 13.586 4.801 1.00 14.73 92 GLN A O 1
ATOM 1338 N N . GLU A 1 92 ? 4.466 11.427 4.140 1.00 14.60 93 GLU A N 1
ATOM 1339 C CA . GLU A 1 92 ? 3.330 11.566 3.216 1.00 16.48 93 GLU A CA 1
ATOM 1340 C C . GLU A 1 92 ? 2.173 12.379 3.793 1.00 17.55 93 GLU A C 1
ATOM 1341 O O . GLU A 1 92 ? 1.596 13.240 3.108 1.00 18.50 93 GLU A O 1
ATOM 1353 N N . ASP A 1 93 ? 1.733 12.026 4.993 1.00 17.82 94 ASP A N 1
ATOM 1354 C CA . ASP A 1 93 ? 0.507 12.634 5.528 1.00 19.41 94 ASP A CA 1
ATOM 1355 C C . ASP A 1 93 ? 0.700 14.076 5.989 1.00 18.69 94 ASP A C 1
ATOM 1356 O O . ASP A 1 93 ? -0.286 14.715 6.415 1.00 23.13 94 ASP A O 1
ATOM 1365 N N . ASN A 1 94 ? 1.943 14.563 6.016 1.00 16.88 95 ASN A N 1
ATOM 1366 C CA . ASN A 1 94 ? 2.248 15.970 6.322 1.00 17.30 95 ASN A CA 1
ATOM 1367 C C . ASN A 1 94 ? 2.394 16.826 5.086 1.00 16.69 95 ASN A C 1
ATOM 1368 O O . ASN A 1 94 ? 2.557 18.056 5.212 1.00 17.36 95 ASN A O 1
ATOM 1379 N N . LEU A 1 95 ? 2.302 16.226 3.910 1.00 17.06 96 LEU A N 1
ATOM 1380 C CA . LEU A 1 95 ? 2.423 16.991 2.674 1.00 17.62 96 LEU A CA 1
ATOM 1381 C C . LEU A 1 95 ? 1.301 18.004 2.553 1.00 19.10 96 LEU A C 1
ATOM 1382 O O . LEU A 1 95 ? 0.115 17.657 2.713 1.00 20.61 96 LEU A O 1
ATOM 1398 N N A ASP A 1 96 ? 1.662 19.265 2.315 0.54 19.77 97 ASP A N 1
ATOM 1399 N N B ASP A 1 96 ? 1.702 19.235 2.225 0.46 20.77 97 ASP A N 1
ATOM 1400 C CA A ASP A 1 96 ? 0.740 20.392 2.277 0.54 30.29 97 ASP A CA 1
ATOM 1401 C CA B ASP A 1 96 ? 0.894 20.425 2.122 0.46 29.40 97 ASP A CA 1
ATOM 1402 C C A ASP A 1 96 ? 0.944 21.103 0.950 0.54 24.34 97 ASP A C 1
ATOM 1403 C C B ASP A 1 96 ? 1.024 21.034 0.756 0.46 24.29 97 ASP A C 1
ATOM 1404 O O A ASP A 1 96 ? 1.782 20.667 0.127 0.54 23.79 97 ASP A O 1
ATOM 1405 O O B ASP A 1 96 ? 1.804 20.533 -0.076 0.46 25.20 97 ASP A O 1
ATOM 1424 N N . ALA B 1 1 ? 29.257 15.407 33.423 1.00 33.02 2 ALA B N 1
ATOM 1425 C CA . ALA B 1 1 ? 28.104 15.986 32.774 1.00 37.33 2 ALA B CA 1
ATOM 1426 C C . ALA B 1 1 ? 27.681 15.029 31.680 1.00 34.02 2 ALA B C 1
ATOM 1427 O O . ALA B 1 1 ? 28.505 14.210 31.226 1.00 31.75 2 ALA B O 1
ATOM 1433 N N . TYR B 1 2 ? 26.434 15.171 31.207 1.00 21.77 3 TYR B N 1
ATOM 1434 C CA . TYR B 1 2 ? 25.886 14.219 30.276 1.00 21.43 3 TYR B CA 1
ATOM 1435 C C . TYR B 1 2 ? 25.423 14.948 29.033 1.00 21.29 3 TYR B C 1
ATOM 1436 O O . TYR B 1 2 ? 25.041 16.112 29.108 1.00 23.48 3 TYR B O 1
ATOM 1454 N N . SER B 1 3 ? 25.461 14.251 27.896 1.00 20.06 4 SER B N 1
ATOM 1455 C CA . SER B 1 3 ? 25.005 14.794 26.626 1.00 19.12 4 SER B CA 1
ATOM 1456 C C . SER B 1 3 ? 23.617 14.263 26.388 1.00 21.59 4 SER B C 1
ATOM 1457 O O . SER B 1 3 ? 23.437 13.048 26.286 1.00 24.17 4 SER B O 1
ATOM 1465 N N . ILE B 1 4 ? 22.652 15.164 26.283 1.00 17.92 5 ILE B N 1
ATOM 1466 C CA . ILE B 1 4 ? 21.266 14.792 26.018 1.00 17.52 5 ILE B CA 1
ATOM 1467 C C . ILE B 1 4 ? 20.932 15.161 24.579 1.00 17.71 5 ILE B C 1
ATOM 1468 O O . ILE B 1 4 ? 20.875 16.333 24.253 1.00 17.18 5 ILE B O 1
ATOM 1484 N N . THR B 1 5 ? 20.733 14.160 23.748 1.00 17.03 6 THR B N 1
ATOM 1485 C CA . THR B 1 5 ? 20.340 14.365 22.349 1.00 16.74 6 THR B CA 1
ATOM 1486 C C . THR B 1 5 ? 18.832 14.458 22.333 1.00 16.62 6 THR B C 1
ATOM 1487 O O . THR B 1 5 ? 18.143 13.461 22.626 1.00 16.95 6 THR B O 1
ATOM 1498 N N . LEU B 1 6 ? 18.316 15.618 21.989 1.00 16.59 7 LEU B N 1
ATOM 1499 C CA . LEU B 1 6 ? 16.884 15.854 21.960 1.00 16.99 7 LEU B CA 1
ATOM 1500 C C . LEU B 1 6 ? 16.434 15.822 20.502 1.00 17.03 7 LEU B C 1
ATOM 1501 O O . LEU B 1 6 ? 16.964 16.570 19.695 1.00 17.37 7 LEU B O 1
ATOM 1517 N N . ARG B 1 7 ? 15.509 14.938 20.179 1.00 17.23 8 ARG B N 1
ATOM 1518 C CA . ARG B 1 7 ? 14.979 14.799 18.830 1.00 17.41 8 ARG B CA 1
ATOM 1519 C C . ARG B 1 7 ? 13.494 15.140 18.842 1.00 18.35 8 ARG B C 1
ATOM 1520 O O . ARG B 1 7 ? 12.759 14.653 19.691 1.00 18.91 8 ARG B O 1
ATOM 1541 N N . SER B 1 8 ? 13.034 15.941 17.871 1.00 18.99 9 SER B N 1
ATOM 1542 C CA . SER B 1 8 ? 11.627 16.229 17.756 1.00 20.34 9 SER B CA 1
ATOM 1543 C C . SER B 1 8 ? 10.983 15.405 16.655 1.00 20.56 9 SER B C 1
ATOM 1544 O O . SER B 1 8 ? 11.662 14.945 15.743 1.00 19.84 9 SER B O 1
ATOM 1552 N N . PRO B 1 9 ? 9.658 15.290 16.671 1.00 21.92 10 PRO B N 1
ATOM 1553 C CA . PRO B 1 9 ? 8.970 14.576 15.581 1.00 22.37 10 PRO B CA 1
ATOM 1554 C C . PRO B 1 9 ? 9.088 15.251 14.224 1.00 22.74 10 PRO B C 1
ATOM 1555 O O . PRO B 1 9 ? 8.822 14.579 13.225 1.00 22.84 10 PRO B O 1
ATOM 1566 N N . ASP B 1 10 ? 9.417 16.542 14.186 1.00 23.34 11 ASP B N 1
ATOM 1567 C CA . ASP B 1 10 ? 9.649 17.312 12.975 1.00 24.23 11 ASP B CA 1
ATOM 1568 C C . ASP B 1 10 ? 11.095 17.204 1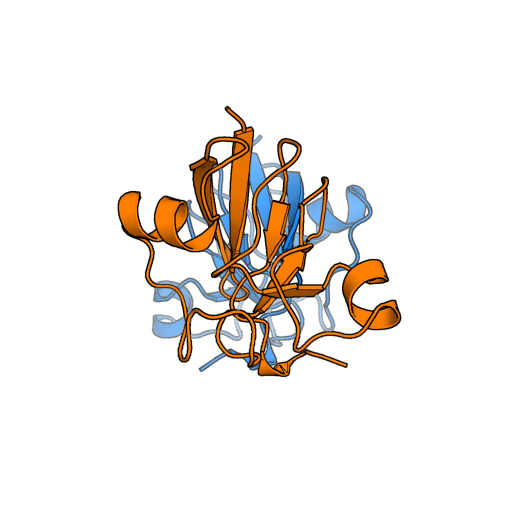2.504 1.00 23.07 11 ASP B C 1
ATOM 1569 O O . ASP B 1 10 ? 11.470 17.895 11.529 1.00 24.15 11 ASP B O 1
ATOM 1578 N N . GLY B 1 11 ? 11.869 16.351 13.158 1.00 21.43 12 GLY B N 1
ATOM 1579 C CA . GLY B 1 11 ? 13.209 16.038 12.704 1.00 20.74 12 GLY B CA 1
ATOM 1580 C C . GLY B 1 11 ? 14.306 16.944 13.204 1.00 22.95 12 GLY B C 1
ATOM 1581 O O . GLY B 1 11 ? 15.441 16.848 12.709 1.00 22.01 12 GLY B O 1
ATOM 1585 N N . ALA B 1 12 ? 14.005 17.864 14.117 1.00 22.20 13 ALA B N 1
ATOM 1586 C CA . ALA B 1 12 ? 15.088 18.639 14.716 1.00 23.15 13 ALA B CA 1
ATOM 1587 C C . ALA B 1 12 ? 15.882 17.788 15.678 1.00 19.43 13 ALA B C 1
ATOM 1588 O O . ALA B 1 12 ? 15.378 16.865 16.308 1.00 20.80 13 ALA B O 1
ATOM 1595 N N . GLU B 1 13 ? 17.169 18.082 15.774 1.00 19.44 14 GLU B N 1
ATOM 1596 C CA . GLU B 1 13 ? 17.981 17.389 16.751 1.00 18.41 14 GLU B CA 1
ATOM 1597 C C . GLU B 1 13 ? 18.941 18.392 17.350 1.00 18.81 14 GLU B C 1
ATOM 1598 O O . GLU B 1 13 ? 19.658 19.089 16.613 1.00 22.65 14 GLU B O 1
ATOM 1610 N N . GLU B 1 14 ? 19.003 18.391 18.668 1.00 18.14 15 GLU B N 1
ATOM 1611 C CA . GLU B 1 14 ? 19.915 19.290 19.378 1.00 22.13 15 GLU B CA 1
ATOM 1612 C C . GLU B 1 14 ? 20.565 18.513 20.494 1.00 25.10 15 GLU B C 1
ATOM 1613 O O . GLU B 1 14 ? 19.853 17.800 21.170 1.00 22.00 15 GLU B O 1
ATOM 1625 N N . VAL B 1 15 ? 21.877 18.693 20.731 1.00 21.23 16 VAL B N 1
ATOM 1626 C CA . VAL B 1 15 ? 22.542 18.018 21.857 1.00 18.07 16 VAL B CA 1
ATOM 1627 C C . VAL B 1 15 ? 22.794 19.058 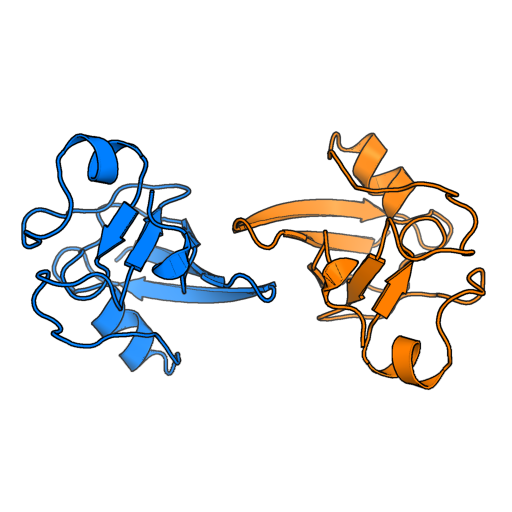22.932 1.00 21.25 16 VAL B C 1
ATOM 1628 O O . VAL B 1 15 ? 23.395 20.111 22.662 1.00 22.14 16 VAL B O 1
ATOM 1641 N N . VAL B 1 16 ? 22.285 18.791 24.145 1.00 18.87 17 VAL B N 1
ATOM 1642 C CA . VAL B 1 16 ? 22.331 19.703 25.280 1.00 23.52 17 VAL B CA 1
ATOM 1643 C C . VAL B 1 16 ? 23.152 19.016 26.352 1.00 21.71 17 VAL B C 1
ATOM 1644 O O . VAL B 1 16 ? 22.962 17.821 26.609 1.00 20.99 17 VAL B O 1
ATOM 1657 N N . GLN B 1 17 ? 24.047 19.779 26.991 1.00 18.31 18 GLN B N 1
ATOM 1658 C CA . GLN B 1 17 ? 24.761 19.272 28.119 1.00 21.78 18 GLN B CA 1
ATOM 1659 C C 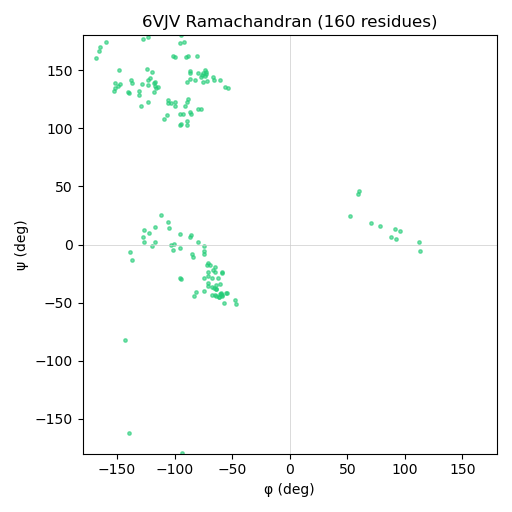. GLN B 1 17 ? 23.949 19.497 29.384 1.00 18.75 18 GLN B C 1
ATOM 1660 O O . GLN B 1 17 ? 23.340 20.573 29.536 1.00 19.01 18 GLN B O 1
ATOM 1674 N N . CYS B 1 18 ? 23.998 18.532 30.312 1.00 19.08 19 CYS B N 1
ATOM 1675 C CA . CYS B 1 18 ? 23.176 18.614 31.524 1.00 19.74 19 CYS B CA 1
ATOM 1676 C C . CYS B 1 18 ? 23.881 17.862 32.647 1.00 20.64 19 CYS B C 1
ATOM 1677 O O . CYS B 1 18 ? 24.369 16.758 32.419 1.00 20.85 19 CYS B O 1
ATOM 1685 N N . GLU B 1 19 ? 23.929 18.453 33.829 1.00 21.50 20 GLU B N 1
ATOM 1686 C CA . GLU B 1 19 ? 24.494 17.733 34.969 1.00 22.75 20 GLU B CA 1
ATOM 1687 C C . GLU B 1 19 ? 23.504 16.758 35.599 1.00 23.96 20 GLU B C 1
ATOM 1688 O O . GLU B 1 19 ? 22.284 16.867 35.445 1.00 24.05 20 GLU B O 1
ATOM 1700 N N . GLU B 1 20 ? 24.060 15.816 36.383 1.00 25.41 21 GLU B N 1
ATOM 1701 C CA . GLU B 1 20 ? 23.289 14.779 37.070 1.00 30.72 21 GLU B CA 1
ATOM 1702 C C . GLU B 1 20 ? 22.246 15.346 38.029 1.00 31.15 21 GLU B C 1
ATOM 1703 O O . GLU B 1 20 ? 21.232 14.674 38.321 1.00 32.56 21 GLU B O 1
ATOM 1715 N N . ASP B 1 21 ? 22.448 16.567 38.516 1.00 28.39 22 ASP B N 1
ATOM 1716 C CA . ASP B 1 21 ? 21.512 17.198 39.421 1.00 30.05 22 ASP B CA 1
ATOM 1717 C C . ASP B 1 21 ? 20.782 18.384 38.818 1.00 29.12 22 ASP B C 1
ATOM 1718 O O . ASP B 1 21 ? 20.265 19.238 39.535 1.00 30.55 22 ASP B O 1
ATOM 1727 N N . GLN B 1 22 ? 20.654 18.388 37.484 1.00 27.18 23 GLN B N 1
ATOM 1728 C CA . GLN B 1 22 ? 20.071 19.481 36.741 1.00 26.45 23 GLN B CA 1
ATOM 1729 C C . GLN B 1 22 ? 18.918 18.913 35.941 1.00 26.44 23 GLN B C 1
ATOM 1730 O O . GLN B 1 22 ? 19.045 17.841 35.344 1.00 25.64 23 GLN B O 1
ATOM 1744 N N . TYR B 1 23 ? 17.807 19.647 35.918 1.00 27.63 24 TYR B N 1
ATOM 1745 C CA . TYR B 1 23 ? 16.639 19.199 35.166 1.00 27.97 24 TYR B CA 1
ATOM 1746 C C . TYR B 1 23 ? 16.852 19.315 33.661 1.00 25.71 24 TYR B C 1
ATOM 1747 O O . TYR B 1 23 ? 17.482 20.248 33.142 1.00 24.62 24 TYR B O 1
ATOM 1765 N N . ILE B 1 24 ? 16.359 18.317 32.952 1.00 25.29 25 ILE B N 1
ATOM 1766 C CA . ILE B 1 24 ? 16.592 18.282 31.499 1.00 23.35 25 ILE B CA 1
ATOM 1767 C C . ILE B 1 24 ? 15.980 19.501 30.814 1.00 23.61 25 ILE B C 1
ATOM 1768 O O . ILE B 1 24 ? 16.586 20.106 29.913 1.00 22.39 25 ILE B O 1
ATOM 1784 N N . LEU B 1 25 ? 14.735 19.843 31.178 1.00 25.71 26 LEU B N 1
ATOM 1785 C CA . LEU B 1 25 ? 14.089 21.012 30.579 1.00 28.83 26 LEU B CA 1
ATOM 1786 C C . LEU B 1 25 ? 14.862 22.306 30.855 1.00 26.75 26 LEU B C 1
ATOM 1787 O O . LEU B 1 25 ? 14.986 23.157 29.965 1.00 26.59 26 LEU B O 1
ATOM 1803 N N . GLU B 1 26 ? 15.347 22.486 32.078 1.00 27.40 27 GLU B N 1
ATOM 1804 C CA . GLU B 1 26 ? 16.113 23.687 32.404 1.00 30.43 27 GLU B CA 1
ATOM 1805 C C . GLU B 1 26 ? 17.330 23.748 31.518 1.00 25.87 27 GLU B C 1
ATOM 1806 O O . GLU B 1 26 ? 17.642 24.794 30.944 1.00 25.78 27 GLU B O 1
ATOM 1818 N N . ALA B 1 27 ? 17.981 22.607 31.333 1.00 23.66 28 ALA B N 1
ATOM 1819 C CA . ALA B 1 27 ? 19.174 22.588 30.498 1.00 23.09 28 ALA B CA 1
ATOM 1820 C C . ALA B 1 27 ? 18.828 22.919 29.062 1.00 26.25 28 ALA B C 1
ATOM 1821 O O . ALA B 1 27 ? 19.529 23.704 28.425 1.00 24.20 28 ALA B O 1
ATOM 1828 N N . ALA B 1 28 ? 17.739 22.335 28.554 1.00 23.30 29 ALA B N 1
ATOM 1829 C CA . ALA B 1 28 ? 17.333 22.587 27.170 1.00 23.38 29 ALA B CA 1
ATOM 1830 C C . ALA B 1 28 ? 16.963 24.051 26.951 1.00 25.16 29 ALA B C 1
ATOM 1831 O O . ALA B 1 28 ? 17.256 24.629 25.896 1.00 28.95 29 ALA B O 1
ATOM 1838 N N . GLU B 1 29 ? 16.312 24.653 27.921 1.00 27.38 30 GLU B N 1
ATOM 1839 C CA . GLU B 1 29 ? 15.913 26.050 27.808 1.00 34.00 30 GLU B CA 1
ATOM 1840 C C . GLU B 1 29 ? 17.126 26.964 27.895 1.00 36.95 30 GLU B C 1
ATOM 1841 O O . GLU B 1 29 ? 17.196 27.969 27.198 1.00 35.63 30 GLU B O 1
ATOM 1853 N N . ASP B 1 30 ? 18.117 26.612 28.719 1.00 28.85 31 ASP B N 1
ATOM 1854 C CA . ASP B 1 30 ? 19.395 27.325 28.666 1.00 33.00 31 ASP B CA 1
ATOM 1855 C C . ASP B 1 30 ? 19.998 27.338 27.256 1.00 28.16 31 ASP B C 1
ATOM 1856 O O . ASP B 1 30 ? 20.551 28.355 26.823 1.00 34.66 31 ASP B O 1
ATOM 1865 N N . ALA B 1 31 ? 19.936 26.222 26.550 1.00 29.33 32 ALA B N 1
ATOM 1866 C CA . ALA B 1 31 ? 20.504 26.074 25.213 1.00 29.53 32 ALA B CA 1
ATOM 1867 C C . ALA B 1 31 ? 19.626 26.668 24.120 1.00 35.55 32 ALA B C 1
ATOM 1868 O O . ALA B 1 31 ? 19.983 26.559 22.943 1.00 36.59 32 ALA B O 1
ATOM 1875 N N . GLY B 1 32 ? 18.509 27.280 24.478 1.00 36.84 33 GLY B N 1
ATOM 1876 C CA . GLY B 1 32 ? 17.698 28.029 23.524 1.00 39.84 33 GLY B CA 1
ATOM 1877 C C . GLY B 1 32 ? 16.539 27.282 22.897 1.00 42.79 33 GLY B C 1
ATOM 1878 O O . GLY B 1 32 ? 15.956 27.782 21.935 1.00 45.91 33 GLY B O 1
ATOM 1882 N N . LEU B 1 33 ? 16.179 26.121 23.399 1.00 35.91 34 LEU B N 1
ATOM 1883 C CA . LEU B 1 33 ? 15.158 25.316 22.747 1.00 36.58 34 LEU B CA 1
ATOM 1884 C C . LEU B 1 33 ? 13.765 25.716 23.230 1.00 40.56 34 LEU B C 1
ATOM 1885 O O . LEU B 1 33 ? 13.580 26.140 24.375 1.00 40.89 34 LEU B O 1
ATOM 1901 N N . ASP B 1 34 ? 12.787 25.592 22.325 1.00 52.68 35 ASP B N 1
ATOM 1902 C CA . ASP B 1 34 ? 11.375 25.857 22.617 1.00 54.61 35 ASP B CA 1
ATOM 1903 C C . ASP B 1 34 ? 10.734 24.531 22.986 1.00 52.43 35 ASP B C 1
ATOM 1904 O O . ASP B 1 34 ? 10.468 23.696 22.125 1.00 57.89 35 ASP B O 1
ATOM 1913 N N . MET B 1 35 ? 10.502 24.326 24.278 1.00 45.39 36 MET B N 1
ATOM 1914 C CA . MET B 1 35 ? 10.037 23.050 24.765 1.00 39.41 36 MET B CA 1
ATOM 1915 C C . MET B 1 35 ? 8.663 23.218 25.387 1.00 43.05 36 MET B C 1
ATOM 1916 O O . MET B 1 35 ? 8.430 24.210 26.092 1.00 44.29 36 MET B O 1
ATOM 1930 N N . PRO B 1 36 ? 7.744 22.275 25.167 1.00 52.06 37 PRO B N 1
ATOM 1931 C CA . PRO B 1 36 ? 6.452 22.339 25.860 1.00 54.63 37 PRO B CA 1
ATOM 1932 C C . PRO B 1 36 ? 6.615 22.133 27.359 1.00 55.27 37 PRO B C 1
ATOM 1933 O O . PRO B 1 36 ? 7.447 21.345 27.820 1.00 47.91 37 PRO B O 1
ATOM 1944 N N . SER B 1 37 ? 5.795 22.847 28.123 1.00 53.07 38 SER B N 1
ATOM 1945 C CA . SER B 1 37 ? 5.711 22.617 29.562 1.00 55.13 38 SER B CA 1
ATOM 1946 C C . SER B 1 37 ? 4.505 23.380 30.072 1.00 57.16 38 SER B C 1
ATOM 1947 O O . SER B 1 37 ? 3.976 24.263 29.388 1.00 58.33 38 SER B O 1
ATOM 1955 N N . SER B 1 38 ? 4.034 22.976 31.244 1.00 72.14 39 SER B N 1
ATOM 1956 C CA . SER B 1 38 ? 2.925 23.674 31.876 1.00 79.22 39 SER B CA 1
ATOM 1957 C C . SER B 1 38 ? 3.178 23.804 33.374 1.00 77.56 39 SER B C 1
ATOM 1958 O O . SER B 1 38 ? 3.690 24.830 33.834 1.00 83.28 39 SER B O 1
ATOM 1966 N N A CYS B 1 39 ? 2.826 22.766 34.137 0.52 63.68 40 CYS B N 1
ATOM 1967 N N B CYS B 1 39 ? 2.837 22.775 34.149 0.48 63.70 40 CYS B N 1
ATOM 1968 C CA A CYS B 1 39 ? 2.974 22.840 35.588 0.52 65.92 40 CYS B CA 1
ATOM 1969 C CA B CYS B 1 39 ? 2.972 22.909 35.596 0.48 65.99 40 CYS B CA 1
ATOM 1970 C C A CYS B 1 39 ? 4.440 22.966 35.982 0.52 61.47 40 CYS B C 1
ATOM 1971 C C B CYS B 1 39 ? 4.438 22.919 36.025 0.48 61.52 40 CYS B C 1
ATOM 1972 O O A CYS B 1 39 ? 4.777 23.668 36.945 0.52 62.06 40 CYS B O 1
ATOM 1973 O O B CYS B 1 39 ? 4.771 23.499 37.067 0.48 62.17 40 CYS B O 1
ATOM 1987 N N . ARG B 1 40 ? 5.331 22.305 35.237 1.00 70.44 41 ARG B N 1
ATOM 1988 C CA . ARG B 1 40 ? 6.755 22.256 35.576 1.00 70.55 41 ARG B CA 1
ATOM 1989 C C . ARG B 1 40 ? 6.989 21.661 36.964 1.00 69.62 41 ARG B C 1
ATOM 1990 O O . ARG B 1 40 ? 7.993 21.951 37.604 1.00 72.10 41 ARG B O 1
ATOM 2011 N N . ALA B 1 41 ? 6.067 20.832 37.446 1.00 72.58 42 ALA B N 1
ATOM 2012 C CA . ALA B 1 41 ? 6.164 20.266 38.786 1.00 77.04 42 ALA B CA 1
ATOM 2013 C C . ALA B 1 41 ? 6.060 18.743 38.785 1.00 74.96 42 ALA B C 1
ATOM 2014 O O . ALA B 1 41 ? 5.901 18.143 39.851 1.00 78.61 42 ALA B O 1
ATOM 2021 N N . GLY B 1 42 ? 6.153 18.103 37.625 1.00 58.21 43 GLY B N 1
ATOM 2022 C CA . GLY B 1 42 ? 5.945 16.667 37.559 1.00 57.60 43 GLY B CA 1
ATOM 2023 C C . GLY B 1 42 ? 4.516 16.192 37.768 1.00 62.21 43 GLY B C 1
ATOM 2024 O O . GLY B 1 42 ? 4.311 15.006 38.043 1.00 64.67 43 GLY B O 1
ATOM 2028 N N . ALA B 1 43 ? 3.508 17.066 37.614 1.00 70.13 44 ALA B N 1
ATOM 2029 C CA . ALA B 1 43 ? 2.116 16.707 37.876 1.00 74.75 44 ALA B CA 1
ATOM 2030 C C . ALA B 1 43 ? 1.205 16.860 36.653 1.00 75.35 44 ALA B C 1
ATOM 2031 O O . ALA B 1 43 ? 0.004 17.083 36.793 1.00 78.48 44 ALA B O 1
ATOM 2038 N N A CYS B 1 44 ? 1.757 16.745 35.449 0.52 70.40 45 CYS B N 1
ATOM 2039 N N B CYS B 1 44 ? 1.759 16.743 35.450 0.48 70.38 45 CYS B N 1
ATOM 2040 C CA A CYS B 1 44 ? 0.945 16.725 34.236 0.52 72.84 45 CYS B CA 1
ATOM 2041 C CA B CYS B 1 44 ? 0.954 16.738 34.233 0.48 72.81 45 CYS B CA 1
ATOM 2042 C C A CYS B 1 44 ? 1.774 16.093 33.118 0.52 68.37 45 CYS B C 1
ATOM 2043 C C B CYS B 1 44 ? 1.790 16.123 33.113 0.48 68.34 45 CYS B C 1
ATOM 2044 O O A CYS B 1 44 ? 2.857 15.546 33.358 0.52 66.01 45 CYS B O 1
ATOM 2045 O O B CYS B 1 44 ? 2.898 15.624 33.345 0.48 65.75 45 CYS B O 1
ATOM 2059 N N . SER B 1 45 ? 1.265 16.161 31.886 1.00 68.01 46 SER B N 1
ATOM 2060 C CA . SER B 1 45 ? 1.936 15.540 30.745 1.00 64.37 46 SER B CA 1
ATOM 2061 C C . SER B 1 45 ? 2.462 16.537 29.713 1.00 60.63 46 SER B C 1
ATOM 2062 O O . SER B 1 45 ? 2.935 16.115 28.648 1.00 54.61 46 SER B O 1
ATOM 2070 N N . ALA B 1 46 ? 2.431 17.838 30.008 1.00 51.42 47 ALA B N 1
ATOM 2071 C CA . ALA B 1 46 ? 2.760 18.831 28.990 1.00 50.89 47 ALA B CA 1
ATOM 2072 C C . ALA B 1 46 ? 4.158 18.612 28.426 1.00 45.51 47 ALA B C 1
ATOM 2073 O O . ALA B 1 46 ? 4.354 18.591 27.194 1.00 42.94 47 ALA B O 1
ATOM 2080 N N A CYS B 1 47 ? 5.131 18.388 29.307 0.52 42.32 48 CYS B N 1
ATOM 2081 N N B CYS B 1 47 ? 5.164 18.465 29.298 0.48 42.26 48 CYS B N 1
ATOM 2082 C CA A CYS B 1 47 ? 6.550 18.347 28.950 0.52 38.07 48 CYS B CA 1
ATOM 2083 C CA B CYS B 1 47 ? 6.553 18.360 28.844 0.48 37.92 48 CYS B CA 1
ATOM 2084 C C A CYS B 1 47 ? 7.016 16.982 28.459 0.52 35.64 48 CYS B C 1
ATOM 2085 C C B CYS B 1 47 ? 7.012 16.924 28.674 0.48 35.93 48 CYS B C 1
ATOM 2086 O O A CYS B 1 47 ? 8.209 16.823 28.120 0.52 32.47 48 CYS B O 1
ATOM 2087 O O B CYS B 1 47 ? 8.201 16.626 28.872 0.48 33.43 48 CYS B O 1
ATOM 2100 N N . LEU B 1 48 ? 6.102 16.017 28.368 1.00 37.42 49 LEU B N 1
ATOM 2101 C CA . LEU B 1 48 ? 6.480 14.642 28.163 1.00 36.04 49 LEU B CA 1
ATOM 2102 C C . LEU B 1 48 ? 7.516 14.499 27.056 1.00 32.33 49 LEU B C 1
ATOM 2103 O O . LEU B 1 48 ? 7.347 15.025 25.950 1.00 31.31 49 LEU B O 1
ATOM 2119 N N . GLY B 1 49 ? 8.541 13.719 27.343 1.00 30.55 50 GLY B N 1
ATOM 2120 C CA . GLY B 1 49 ? 9.382 13.143 26.314 1.00 27.84 50 GLY B CA 1
ATOM 2121 C C . GLY B 1 49 ? 9.365 11.644 26.474 1.00 28.58 50 GLY B C 1
ATOM 2122 O O . GLY B 1 49 ? 8.755 11.101 27.408 1.00 31.18 50 GLY B O 1
ATOM 2126 N N . LYS B 1 50 ? 10.065 10.985 25.573 1.00 27.17 51 LYS B N 1
ATOM 2127 C CA . LYS B 1 50 ? 10.234 9.549 25.605 1.00 28.54 51 LYS B CA 1
ATOM 2128 C C . LYS B 1 50 ? 11.715 9.262 25.476 1.00 25.85 51 LYS B C 1
ATOM 2129 O O . LYS B 1 50 ? 12.370 9.676 24.506 1.00 23.59 51 LYS B O 1
ATOM 2148 N N . VAL B 1 51 ? 12.276 8.608 26.494 1.00 26.76 52 VAL B N 1
ATOM 2149 C CA . VAL B 1 51 ? 13.690 8.279 26.515 1.00 26.13 52 VAL B CA 1
ATOM 2150 C C . VAL B 1 51 ? 13.897 7.094 25.595 1.00 29.40 52 VAL B C 1
ATOM 2151 O O . VAL B 1 51 ? 13.288 6.029 25.801 1.00 29.66 52 VAL B O 1
ATOM 2164 N N . LEU B 1 52 ? 14.672 7.298 24.530 1.00 24.00 53 LEU B N 1
ATOM 2165 C CA . LEU B 1 52 ? 14.924 6.231 23.558 1.00 28.91 53 LEU B CA 1
ATOM 2166 C C . LEU B 1 52 ? 16.212 5.467 23.827 1.00 33.06 53 LEU B C 1
ATOM 2167 O O . LEU B 1 52 ? 16.301 4.288 23.465 1.00 33.30 53 LEU B O 1
ATOM 2183 N N . GLU B 1 53 ? 17.214 6.121 24.436 1.00 30.10 54 GLU B N 1
ATOM 2184 C CA . GLU B 1 53 ? 18.482 5.512 24.778 1.00 28.97 54 GLU B CA 1
ATOM 2185 C C . GLU B 1 53 ? 18.946 6.195 26.057 1.00 28.40 54 GLU B C 1
ATOM 2186 O O . GLU B 1 53 ? 18.806 7.413 26.177 1.00 24.02 54 GLU B O 1
ATOM 2198 N N . GLY B 1 54 ? 19.475 5.418 26.968 1.00 30.82 55 GLY B N 1
ATOM 2199 C CA . GLY B 1 54 ? 20.072 5.979 28.175 1.00 35.03 55 GLY B CA 1
ATOM 2200 C C . GLY B 1 54 ? 19.146 5.895 29.369 1.00 37.17 55 GLY B C 1
ATOM 2201 O O . GLY B 1 54 ? 18.076 5.296 29.335 1.00 35.73 55 GLY B O 1
ATOM 2205 N N A SER B 1 55 ? 19.585 6.525 30.468 0.61 35.18 56 SER B N 1
ATOM 2206 N N B SER B 1 55 ? 19.578 6.543 30.444 0.39 35.17 56 SER B N 1
ATOM 2207 C CA A SER B 1 55 ? 18.913 6.441 31.756 0.61 36.96 56 SER B CA 1
ATOM 2208 C CA B SER B 1 55 ? 18.892 6.464 31.716 0.39 36.65 56 SER B CA 1
ATOM 2209 C C A SER B 1 55 ? 18.623 7.839 32.290 0.61 36.56 56 SER B C 1
ATOM 2210 C C B SER B 1 55 ? 18.609 7.858 32.254 0.39 36.23 56 SER B C 1
ATOM 2211 O O A SER B 1 55 ? 19.491 8.712 32.244 0.61 34.14 56 SER B O 1
ATOM 2212 O O B SER B 1 55 ? 19.462 8.744 32.178 0.39 33.83 56 SER B O 1
ATOM 2227 N N . VAL B 1 56 ? 17.398 8.051 32.783 1.00 32.39 57 VAL B N 1
ATOM 2228 C CA . VAL B 1 56 ? 17.049 9.295 33.454 1.00 31.27 57 VAL B CA 1
ATOM 2229 C C . VAL B 1 56 ? 16.469 8.964 34.823 1.00 37.60 57 VAL B C 1
ATOM 2230 O O . VAL B 1 56 ? 15.842 7.908 35.047 1.00 39.63 57 VAL B O 1
ATOM 2243 N N . ASN B 1 57 ? 16.630 9.903 35.732 1.00 37.38 58 ASN B N 1
ATOM 2244 C CA . ASN B 1 57 ? 16.103 9.821 37.073 1.00 38.91 58 ASN B CA 1
ATOM 2245 C C . ASN B 1 57 ? 14.762 10.548 37.107 1.00 42.20 58 ASN B C 1
ATOM 2246 O O . ASN B 1 57 ? 14.699 11.771 36.941 1.00 38.68 58 ASN B O 1
ATOM 2257 N N . ASN B 1 58 ? 13.680 9.783 37.306 1.00 42.12 59 ASN B N 1
ATOM 2258 C CA . ASN B 1 58 ? 12.333 10.326 37.356 1.00 43.83 59 ASN B CA 1
ATOM 2259 C C . ASN B 1 58 ? 11.785 10.399 38.774 1.00 48.18 59 ASN B C 1
ATOM 2260 O O . ASN B 1 58 ? 10.567 10.564 38.967 1.00 51.03 59 ASN B O 1
ATOM 2271 N N . GLU B 1 59 ? 12.645 10.263 39.778 1.00 50.65 60 GLU B N 1
ATOM 2272 C CA . GLU B 1 59 ? 12.141 10.120 41.132 1.00 57.66 60 GLU B CA 1
ATOM 2273 C C . GLU B 1 59 ? 11.291 11.313 41.559 1.00 58.01 60 GLU B C 1
ATOM 2274 O O . GLU B 1 59 ? 10.431 11.161 42.431 1.00 63.77 60 GLU B O 1
ATOM 2286 N N . GLU B 1 60 ? 11.474 12.486 40.942 1.00 52.70 61 GLU B N 1
ATOM 2287 C CA . GLU B 1 60 ? 10.733 13.655 41.397 1.00 54.54 61 GLU B CA 1
ATOM 2288 C C . GLU B 1 60 ? 9.335 13.767 40.809 1.00 56.39 61 GLU B C 1
ATOM 2289 O O . GLU B 1 60 ? 8.540 14.560 41.331 1.00 59.42 61 GLU B O 1
ATOM 2301 N N . GLN B 1 61 ? 8.990 12.973 39.807 1.00 54.54 62 GLN B N 1
ATOM 2302 C CA . GLN B 1 61 ? 7.705 13.125 39.139 1.00 56.08 62 GLN B CA 1
ATOM 2303 C C . GLN B 1 61 ? 6.631 12.274 39.817 1.00 61.67 62 GLN B C 1
ATOM 2304 O O . GLN B 1 61 ? 6.922 11.307 40.524 1.00 63.77 62 GLN B O 1
ATOM 2318 N N . SER B 1 62 ? 5.372 12.623 39.540 1.00 64.60 63 SER B N 1
ATOM 2319 C CA . SER B 1 62 ? 4.233 11.955 40.176 1.00 70.67 63 SER B CA 1
ATOM 2320 C C . SER B 1 62 ? 3.061 11.654 39.248 1.00 72.74 63 SER B C 1
ATOM 2321 O O . SER B 1 62 ? 2.123 10.974 39.686 1.00 77.33 63 SER B O 1
ATOM 2329 N N . PHE B 1 63 ? 3.071 12.118 37.994 1.00 67.86 64 PHE B N 1
ATOM 2330 C CA . PHE B 1 63 ? 1.931 11.929 37.104 1.00 69.39 64 PHE B CA 1
ATOM 2331 C C . PHE B 1 63 ? 1.953 10.558 36.440 1.00 68.46 64 PHE B C 1
ATOM 2332 O O . PHE B 1 63 ? 0.913 9.895 36.329 1.00 72.34 64 PHE B O 1
ATOM 2349 N N . LEU B 1 64 ? 3.126 10.153 35.955 1.00 63.61 65 LEU B N 1
ATOM 2350 C CA . LEU B 1 64 ? 3.307 8.884 35.257 1.00 62.44 65 LEU B CA 1
ATOM 2351 C C . LEU B 1 64 ? 3.352 7.737 36.264 1.00 66.44 65 LEU B C 1
ATOM 2352 O O . LEU B 1 64 ? 3.905 7.884 37.352 1.00 67.66 65 LEU B O 1
ATOM 2368 N N . ASP B 1 65 ? 2.797 6.585 35.891 1.00 68.69 66 ASP B N 1
ATOM 2369 C CA . ASP B 1 65 ? 2.882 5.432 36.772 1.00 72.82 66 ASP B CA 1
ATOM 2370 C C . ASP B 1 65 ? 4.087 4.581 36.384 1.00 69.53 66 ASP B C 1
ATOM 2371 O O . ASP B 1 65 ? 4.857 4.918 35.487 1.00 64.20 66 ASP B O 1
ATOM 2380 N N . ASP B 1 66 ? 4.289 3.486 37.114 1.00 79.07 67 ASP B N 1
ATOM 2381 C CA . ASP B 1 66 ? 5.536 2.746 36.977 1.00 77.60 67 ASP B CA 1
ATOM 2382 C C . ASP B 1 66 ? 5.610 2.019 35.638 1.00 74.82 67 ASP B C 1
ATOM 2383 O O . ASP B 1 66 ? 6.712 1.796 35.124 1.00 70.35 67 ASP B O 1
ATOM 2392 N N . ASP B 1 67 ? 4.465 1.662 35.035 1.00 73.17 68 ASP B N 1
ATOM 2393 C CA . ASP B 1 67 ? 4.544 1.025 33.725 1.00 70.39 68 ASP B CA 1
ATOM 2394 C C . ASP B 1 67 ? 4.893 2.053 32.642 1.00 66.26 68 ASP B C 1
ATOM 2395 O O . ASP B 1 67 ? 5.568 1.715 31.657 1.00 60.54 68 ASP B O 1
ATOM 2404 N N . GLN B 1 68 ? 4.503 3.317 32.832 1.00 60.91 69 GLN B N 1
ATOM 2405 C CA . GLN B 1 68 ? 4.825 4.345 31.847 1.00 55.80 69 GLN B CA 1
ATOM 2406 C C . GLN B 1 68 ? 6.295 4.715 31.934 1.00 51.88 69 GLN B C 1
ATOM 2407 O O . GLN B 1 68 ? 6.961 4.907 30.907 1.00 47.78 69 GLN B O 1
ATOM 2421 N N . LEU B 1 69 ? 6.829 4.797 33.155 1.00 53.86 70 LEU B N 1
ATOM 2422 C CA . LEU B 1 69 ? 8.251 5.088 33.308 1.00 50.63 70 LEU B CA 1
ATOM 2423 C C . LEU B 1 69 ? 9.103 3.967 32.715 1.00 52.28 70 LEU B C 1
ATOM 2424 O O . LEU B 1 69 ? 10.124 4.231 32.057 1.00 47.45 70 LEU B O 1
ATOM 2440 N N . GLU B 1 70 ? 8.683 2.719 32.884 1.00 61.73 71 GLU B N 1
ATOM 2441 C CA . GLU B 1 70 ? 9.418 1.604 32.299 1.00 66.11 71 GLU B CA 1
ATOM 2442 C C . GLU B 1 70 ? 9.409 1.660 30.778 1.00 60.94 71 GLU B C 1
ATOM 2443 O O . GLU B 1 70 ? 10.386 1.248 30.142 1.00 59.08 71 GLU B O 1
ATOM 2455 N N . GLU B 1 71 ? 8.318 2.127 30.168 1.00 50.10 72 GLU B N 1
ATOM 2456 C CA . GLU B 1 71 ? 8.341 2.251 28.712 1.00 46.03 72 GLU B CA 1
ATOM 2457 C C . GLU B 1 71 ? 9.284 3.369 28.261 1.00 41.30 72 GLU B C 1
ATOM 2458 O O . GLU B 1 71 ? 9.646 3.425 27.078 1.00 39.84 72 GLU B O 1
ATOM 2470 N N . GLY B 1 72 ? 9.665 4.278 29.146 1.00 42.14 73 GLY B N 1
ATOM 2471 C CA . GLY B 1 72 ? 10.567 5.355 28.780 1.00 39.83 73 GLY B CA 1
ATOM 2472 C C . GLY B 1 72 ? 9.937 6.730 28.802 1.00 35.74 73 GLY B C 1
ATOM 2473 O O . GLY B 1 72 ? 10.622 7.712 28.522 1.00 35.83 73 GLY B O 1
ATOM 2477 N N . TRP B 1 73 ? 8.666 6.828 29.186 1.00 38.20 74 TRP B N 1
ATOM 2478 C CA . TRP B 1 73 ? 8.032 8.130 29.323 1.00 38.08 74 TRP B CA 1
ATOM 2479 C C . TRP B 1 73 ? 8.666 8.923 30.454 1.00 38.06 74 TRP B C 1
ATOM 2480 O O . TRP B 1 73 ? 8.984 8.379 31.513 1.00 40.06 74 TRP B O 1
ATOM 2501 N N . SER B 1 74 ? 8.823 10.225 30.238 1.00 36.15 75 SER B N 1
ATOM 2502 C CA . SER B 1 74 ? 9.507 11.066 31.203 1.00 35.86 75 SER B CA 1
ATOM 2503 C C . SER B 1 74 ? 8.953 12.474 31.175 1.00 36.01 75 SER B C 1
ATOM 2504 O O . SER B 1 74 ? 8.797 13.063 30.108 1.00 34.26 75 SER B O 1
ATOM 2512 N N . LEU B 1 75 ? 8.744 13.037 32.345 1.00 38.28 76 LEU B N 1
ATOM 2513 C CA . LEU B 1 75 ? 8.411 14.450 32.485 1.00 38.75 76 LEU B CA 1
ATOM 2514 C C . LEU B 1 75 ? 9.730 15.223 32.617 1.00 35.92 76 LEU B C 1
ATOM 2515 O O . LEU B 1 75 ? 10.381 15.234 33.671 1.00 36.42 76 LEU B O 1
ATOM 2531 N N . LEU B 1 76 ? 10.129 15.864 31.534 1.00 33.23 77 LEU B N 1
ATOM 2532 C CA . LEU B 1 76 ? 11.458 16.477 31.453 1.00 30.56 77 LEU B CA 1
ATOM 2533 C C . LEU B 1 76 ? 11.627 17.645 32.416 1.00 31.75 77 LEU B C 1
ATOM 2534 O O . LEU B 1 76 ? 12.765 18.028 32.709 1.00 30.18 77 LEU B O 1
ATOM 2550 N N A CYS B 1 77 ? 10.522 18.234 32.887 0.52 34.78 78 CYS B N 1
ATOM 2551 N N B CYS B 1 77 ? 10.524 18.234 32.887 0.48 34.78 78 CYS B N 1
ATOM 2552 C CA A CYS B 1 77 ? 10.616 19.372 33.792 0.52 36.38 78 CYS B CA 1
ATOM 2553 C CA B CYS B 1 77 ? 10.620 19.374 33.790 0.48 36.37 78 CYS B CA 1
ATOM 2554 C C A CYS B 1 77 ? 11.274 18.964 35.098 0.52 37.04 78 CYS B C 1
ATOM 2555 C C B CYS B 1 77 ? 11.258 18.968 35.108 0.48 37.09 78 CYS B C 1
ATOM 2556 O O A CYS B 1 77 ? 11.916 19.792 35.750 0.52 37.04 78 CYS B O 1
ATOM 2557 O O B CYS B 1 77 ? 11.861 19.806 35.784 0.48 37.22 78 CYS B O 1
ATOM 2570 N N . VAL B 1 78 ? 11.141 17.698 35.492 1.00 37.87 79 VAL B N 1
ATOM 2571 C CA . VAL B 1 78 ? 11.750 17.256 36.751 1.00 39.00 79 VAL B CA 1
ATOM 2572 C C . VAL B 1 78 ? 12.637 16.049 36.553 1.00 37.10 79 VAL B C 1
ATOM 2573 O O . VAL B 1 78 ? 13.131 15.485 37.526 1.00 42.83 79 VAL B O 1
ATOM 2586 N N . ALA B 1 79 ? 12.910 15.681 35.317 1.00 34.39 80 ALA B N 1
ATOM 2587 C CA . ALA B 1 79 ? 13.784 14.559 35.043 1.00 32.90 80 ALA B CA 1
ATOM 2588 C C . ALA B 1 79 ? 15.234 15.029 35.116 1.00 30.62 80 ALA B C 1
ATOM 2589 O O . ALA B 1 79 ? 15.556 16.131 34.672 1.00 29.00 80 ALA B O 1
ATOM 2596 N N . MET B 1 80 ? 16.108 14.180 35.659 1.00 30.89 81 MET B N 1
ATOM 2597 C CA . MET B 1 80 ? 17.555 14.462 35.611 1.00 28.96 81 MET B CA 1
ATOM 2598 C C . MET B 1 80 ? 18.310 13.319 34.938 1.00 28.05 81 MET B C 1
ATOM 2599 O O . MET B 1 80 ? 18.003 12.134 35.163 1.00 29.80 81 MET B O 1
ATOM 2613 N N . PRO B 1 81 ? 19.332 13.620 34.142 1.00 25.87 82 PRO B N 1
ATOM 2614 C CA . PRO B 1 81 ? 19.989 12.556 33.399 1.00 25.43 82 PRO B CA 1
ATOM 2615 C C . PRO B 1 81 ? 20.828 11.704 34.320 1.00 27.25 82 PRO B C 1
ATOM 2616 O O . PRO B 1 81 ? 21.369 12.176 35.310 1.00 27.93 82 PRO B O 1
ATOM 2627 N N . GLN B 1 82 ? 20.901 10.425 33.996 1.00 28.62 83 GLN B N 1
ATOM 2628 C CA . GLN B 1 82 ? 21.868 9.540 34.656 1.00 30.51 83 GLN B CA 1
ATOM 2629 C C . GLN B 1 82 ? 22.894 8.971 33.689 1.00 31.82 83 GLN B C 1
ATOM 2630 O O . GLN B 1 82 ? 23.761 8.185 34.102 1.00 33.36 83 GLN B O 1
ATOM 2644 N N . SER B 1 83 ? 22.836 9.353 32.424 1.00 27.68 84 SER B N 1
ATOM 2645 C CA . SER B 1 83 ? 23.768 8.922 31.406 1.00 27.43 84 SER B CA 1
ATOM 2646 C C . SER B 1 83 ? 23.588 9.856 30.219 1.00 29.50 84 SER B C 1
ATOM 2647 O O . SER B 1 83 ? 22.624 10.626 30.180 1.00 23.70 84 SER B O 1
ATOM 2655 N N . ASP B 1 84 ? 24.491 9.762 29.241 1.00 24.61 85 ASP B N 1
ATOM 2656 C CA . ASP B 1 84 ? 24.172 10.305 27.926 1.00 24.77 85 ASP B CA 1
ATOM 2657 C C . ASP B 1 84 ? 22.878 9.645 27.462 1.00 23.41 85 ASP B C 1
ATOM 2658 O O . ASP B 1 84 ? 22.695 8.459 27.646 1.00 24.34 85 ASP B O 1
ATOM 2667 N N A CYS B 1 85 ? 22.014 10.401 26.785 0.60 22.62 86 CYS B N 1
ATOM 2668 N N B CYS B 1 85 ? 21.985 10.451 26.854 0.40 22.16 86 CYS B N 1
ATOM 2669 C CA A CYS B 1 85 ? 20.761 9.794 26.390 0.60 21.22 86 CYS B CA 1
ATOM 2670 C CA B CYS B 1 85 ? 20.642 10.018 26.505 0.40 21.03 86 CYS B CA 1
ATOM 2671 C C A CYS B 1 85 ? 20.213 10.485 25.169 0.60 19.72 86 CYS B C 1
ATOM 2672 C C B CYS B 1 85 ? 20.250 10.477 25.117 0.40 19.70 86 CYS B C 1
ATOM 2673 O O A CYS B 1 85 ? 20.657 11.560 24.763 0.60 19.48 86 CYS B O 1
ATOM 2674 O O B CYS B 1 85 ? 20.823 11.416 24.550 0.40 19.45 86 CYS B O 1
ATOM 2688 N N . VAL B 1 86 ? 19.191 9.841 24.620 1.00 20.88 87 VAL B N 1
ATOM 2689 C CA . VAL B 1 86 ? 18.476 10.319 23.438 1.00 18.94 87 VAL B CA 1
ATOM 2690 C C . VAL B 1 86 ? 17.014 10.372 23.849 1.00 19.36 87 VAL B C 1
ATOM 2691 O O . VAL B 1 86 ? 16.466 9.368 24.324 1.00 20.71 87 VAL B O 1
ATOM 2704 N N . ILE B 1 87 ? 16.395 11.531 23.696 1.00 18.70 88 ILE B N 1
ATOM 2705 C CA . ILE B 1 87 ? 15.007 11.713 24.134 1.00 19.63 88 ILE B CA 1
ATOM 2706 C C . ILE B 1 87 ? 14.232 12.350 23.014 1.00 19.20 88 ILE B C 1
ATOM 2707 O O . ILE B 1 87 ? 14.678 13.364 22.464 1.00 18.33 88 ILE B O 1
ATOM 2723 N N . LEU B 1 88 ? 13.057 11.764 22.717 1.00 20.20 89 LEU B N 1
ATOM 2724 C CA . LEU B 1 88 ? 12.080 12.266 21.745 1.00 20.38 89 LEU B CA 1
ATOM 2725 C C . LEU B 1 88 ? 11.137 13.217 22.481 1.00 21.72 89 LEU B C 1
ATOM 2726 O O . LEU B 1 88 ? 10.549 12.837 23.504 1.00 23.30 89 LEU B O 1
ATOM 2742 N N . THR B 1 89 ? 11.058 14.447 22.000 1.00 21.54 90 THR B N 1
ATOM 2743 C CA . THR B 1 89 ? 10.281 15.507 22.610 1.00 23.15 90 THR B CA 1
ATOM 2744 C C . THR B 1 89 ? 8.880 15.567 22.030 1.00 26.79 90 THR B C 1
ATOM 2745 O O . THR B 1 89 ? 8.541 14.852 21.085 1.00 24.68 90 THR B O 1
ATOM 2756 N N . GLU B 1 90 ? 8.050 16.451 22.624 1.00 27.16 91 GLU B N 1
ATOM 2757 C CA . GLU B 1 90 ? 6.719 16.768 22.126 1.00 34.51 91 GLU B CA 1
ATOM 2758 C C . GLU B 1 90 ? 5.820 15.537 22.062 1.00 31.74 91 GLU B C 1
ATOM 2759 O O . GLU B 1 90 ? 5.044 15.364 21.113 1.00 31.49 91 GLU B O 1
ATOM 2771 N N . GLN B 1 91 ? 5.855 14.712 23.112 1.00 31.26 92 GLN B N 1
ATOM 2772 C CA . GLN B 1 91 ? 5.176 13.419 23.103 1.00 32.48 92 GLN B CA 1
ATOM 2773 C C . GLN B 1 91 ? 3.847 13.397 23.835 1.00 36.42 92 GLN B C 1
ATOM 2774 O O . GLN B 1 91 ? 3.193 12.340 23.872 1.00 38.07 92 GLN B O 1
ATOM 2788 N N . GLU B 1 92 ? 3.411 14.519 24.410 1.00 38.58 93 GLU B N 1
ATOM 2789 C CA . GLU B 1 92 ? 2.220 14.474 25.267 1.00 42.96 93 GLU B CA 1
ATOM 2790 C C . GLU B 1 92 ? 1.076 13.705 24.623 1.00 46.25 93 GLU B C 1
ATOM 2791 O O . GLU B 1 92 ? 0.430 12.864 25.270 1.00 47.97 93 GLU B O 1
ATOM 2803 N N . ASP B 1 93 ? 0.783 13.997 23.358 1.00 46.87 94 ASP B N 1
ATOM 2804 C CA . ASP B 1 93 ? -0.387 13.394 22.728 1.00 56.29 94 ASP B CA 1
ATOM 2805 C C . ASP B 1 93 ? -0.190 11.919 22.371 1.00 51.51 94 ASP B C 1
ATOM 2806 O O . ASP B 1 93 ? -1.166 11.261 21.995 1.00 55.39 94 ASP B O 1
ATOM 2815 N N . ASN B 1 94 ? 1.018 11.376 22.546 1.00 48.25 95 ASN B N 1
ATOM 2816 C CA . ASN B 1 94 ? 1.322 9.969 22.289 1.00 44.05 95 ASN B CA 1
ATOM 2817 C C . ASN B 1 94 ? 1.376 9.120 23.551 1.00 45.88 95 ASN B C 1
ATOM 2818 O O . ASN B 1 94 ? 1.555 7.897 23.455 1.00 50.44 95 ASN B O 1
ATOM 2829 N N . LEU B 1 95 ? 1.254 9.726 24.724 1.00 45.83 96 LEU B N 1
ATOM 2830 C CA . LEU B 1 95 ? 1.282 8.967 25.969 1.00 54.65 96 LEU B CA 1
ATOM 2831 C C . LEU B 1 95 ? 0.202 7.887 25.960 1.00 62.37 96 LEU B C 1
ATOM 2832 O O . LEU B 1 95 ? -0.937 8.132 25.556 1.00 65.09 96 LEU B O 1
ATOM 2848 N N . ASP B 1 96 ? 0.577 6.684 26.390 1.00 71.07 97 ASP B N 1
ATOM 2849 C CA . ASP B 1 96 ? -0.355 5.555 26.498 1.00 80.51 97 ASP B CA 1
ATOM 2850 C C . ASP B 1 96 ? -0.329 4.993 27.919 1.00 83.65 97 ASP B C 1
ATOM 2851 O O . ASP B 1 96 ? 0.528 5.338 28.723 1.00 82.72 97 ASP B O 1
#

Foldseek 3Di:
DAWEWEAEPVGDTDTFDFDQQGFQVVRCVVVPDDAFDDPLQQAACGRKKFWPDAAKDQPRHDHDDPVQVVRRIHRRSRIGGDHHTYIYTPCSVVRD/DAWEWEAEPVGDTDIFDFDQQGFQVVRVVVVPDDAFDDPLQQAALGWKKFWPDADKDQPRHDHDDPVQVVRRIHRRSRIGGPHHTYIYTPCSVVRD

Sequence (192 aa):
AYSITLRSPDGAEEVVQCEEEDQYILEAAEDAGLDMPSSCRAGACSACLGKVLEGSSVNNEEQSFLDDDQLEEGWSLLCVAMPQSDCCVILTEQEDNLDDAYSITLRSPDGAEEVVQCEEDQYILEAAEDAGLDMPSSCCRAGACCSACCLGKVLEGSSVNNEEQSFLDDDQLEEGWSLLCCVAMPQSDCCVILTEQEDNLD

Organism: Prochlorococcus phage P-SSM2 (NCBI:txid268746)

Nearest PDB structures (foldseek):
  6vjv-assembly2_B  TM=1.011E+00  e=4.496E-21  Prochlorococcus phage P-SSM2
  3ab5-assembly2_B  TM=9.805E-01  e=3.814E-15  Cyanidioschyzon merolae
  6jo2-assembly1_A  TM=9.808E-01  e=4.316E-15  Thermosynechococcus vestitus BP-1
  5h57-assembly2_B  TM=9.852E-01  e=2.588E-14  Zea mays
  1rfk-assembly1_A  TM=9.692E-01  e=6.954E-14  Mastigocladus laminosus

Solvent-accessible surface area: 9324 Å² total; per-residue (Å²): 88,58,38,0,21,6,29,18,31,100,2,52,49,80,89,6,108,2,78,118,113,47,78,1,3,76,3,0,62,106,60,64,42,140,20,50,39,82,56,128,63,1,61,35,18,17,6,0,0,45,23,68,104,41,57,23,30,27,135,82,22,85,99,7,74,119,101,33,44,152,84,13,7,0,1,2,9,8,0,17,2,97,33,88,5,13,0,5,9,86,4,76,138,86,43,127,83,56,38,0,20,5,28,14,33,100,2,52,47,80,89,6,108,2,85,116,124,48,78,1,3,83,2,0,62,101,60,64,39,139,22,49,37,81,54,125,65,0,62,33,17,17,6,0,0,45,22,66,107,48,55,20,29,24,140,80,20,87,94,8,76,121,105,28,45,154,82,13,6,0,0,1,8,10,0,18,0,89,32,89,4,14,0,6,8,85,4,80,145,87,43,122

InterPro domains:
  IPR001041 2Fe-2S ferredoxin-type iron-sulfur binding domain [PF00111] (11-83)
  IPR001041 2Fe-2S ferredoxin-type iron-sulfur binding domain [PS51085] (3-94)
  IPR001041 2Fe-2S ferredoxin-type iron-sulfur binding domain [cd00207] (10-88)
  IPR006058 2Fe-2S ferredoxin, iron-sulphur binding site [PS00197] (40-48)
  IPR010241 Ferredoxin [2Fe-2S], plant and bacteria [TIGR02008] (2-96)
  IPR012675 Beta-grasp domain superfamily [G3DSA:3.10.20.30] (1-97)
  IPR036010 2Fe-2S ferredoxin-like superfamily [SSF54292] (2-94)

Secondary structure (DSSP, 8-state):
-EEEEEE-TTS-EEEEEE-TTS-HHHHHHHTT-----SSSSSSSSTTEEEEEES-EE-TT--SS-HHHHHHTEEETTT-EESSSEEEE---GGG--/-EEEEEE-TTS-EEEEEE-TTS-HHHHHHHTT-----SS-SSSSSTTEEEEEES-EE-TT--SS-HHHHHHTEEETTT-EESSSEEEE---GGG--